Protein AF-0000000070849481 (afdb_homodimer)

InterPro domains:
  IPR016193 Cytidine deaminase-like [SSF53927] (68-99)
  IPR032723 Deaminase, LmjF36.5940-like [PF14421] (16-125)

Secondary structure (DSSP, 8-state):
--EE-S--STT--HHHHHHHHHHHHHHHHHHHHHTSTT--IIIIITTTT---EEEEEEE--TTS--EEEEEE-EE-SSTT-EE-HHHHHHHHHHHH-TT--GGGEEEEEEEEPPPP--SS--SS--S----EEEEEE-/--EE-S--STT--HHHHHHHHHHHHHHHHHHHHHTSTT--IIIIIBTTT---EEEEEEE--TTS--EEEEEE-EE-SSTT-EE-HHHHHHHHHHHH-TT--GGGEEEEEEEEPPPP--SS--SS--S----EEEEEE-

Sequence (276 aa):
METYPALQRHEVDKDVQKIVYEMERWKDDFVIKMKAPKSEIETFWLRKSFQPILAIVVIQKPNEPIEYFRGVNMEVAMSTGSLCAERNAIGSAFVSDPSIRREYFKMVAVLQMPNLPSTTRMSKLDRELSPQPSGVCVMETYPALQRHEVDKDVQKIVYEMERWKDDFVIKMKAPKSEIETFWLRKSFQPILAIVVIQKPNEPIEYFRGVNMEVAMSTGSLCAERNAIGSAFVSDPSIRREYFKMVAVLQMPNLPSTTRMSKLDRELSPQPSGVCV

Radius of gyration: 19.75 Å; Cα contacts (8 Å, |Δi|>4): 518; chains: 2; bounding box: 61×60×42 Å

Nearest PDB structures (foldseek):
  3r2n-assembly1_C  TM=7.782E-01  e=1.910E-02  Mycobacterium lepra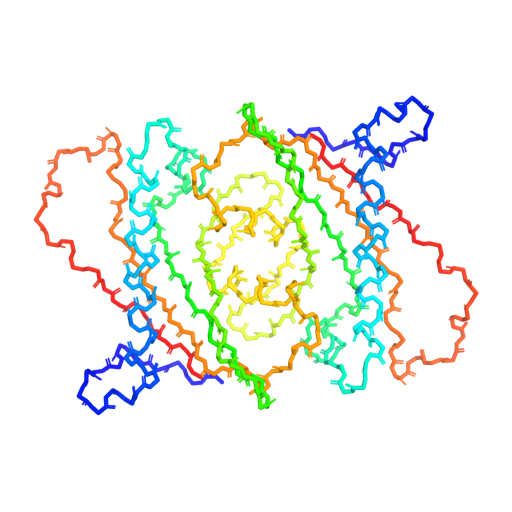e Br4923
  6kw6-assembly1_A  TM=6.710E-01  e=2.697E-02  Streptomyces noursei
  3vow-assembly2_B  TM=4.573E-01  e=6.043E-01  Homo sapiens
  6j8o-assembly1_B  TM=3.046E-01  e=5.705E-01  Homo sapiens
  6j4u-assembly1_A  TM=3.033E-01  e=1.353E+00  Homo sapiens

Solvent-accessible surface area (backbone atoms only — not comparable to full-atom values): 15047 Å² total; per-residue (Å²): 116,52,67,39,62,66,72,69,73,77,87,51,49,77,65,52,50,51,50,50,52,51,47,51,52,50,49,52,55,49,51,56,31,63,67,34,87,85,40,32,43,55,75,46,36,26,53,78,78,31,52,53,28,38,18,38,33,34,36,45,52,90,96,47,75,78,42,80,25,59,16,42,42,36,38,36,80,57,98,52,47,71,38,52,16,60,41,31,6,50,39,42,45,40,56,75,36,59,49,62,46,78,85,25,58,59,37,29,43,31,39,40,46,63,64,54,73,40,88,85,62,64,76,81,90,79,81,86,72,67,65,52,64,40,47,28,38,57,119,52,69,40,62,67,72,70,73,76,87,53,50,78,64,52,50,51,50,52,52,52,48,51,52,50,49,53,56,47,51,54,31,62,67,34,86,85,40,29,42,57,74,44,36,26,50,79,77,32,54,51,28,39,18,38,32,34,37,45,51,88,96,47,73,78,40,79,25,59,17,42,43,35,38,36,78,60,98,54,45,71,41,51,16,60,42,32,6,51,39,42,46,40,58,75,37,60,50,63,46,78,84,25,59,58,37,31,42,31,38,42,46,65,63,55,70,40,86,85,61,64,77,83,89,79,80,86,74,67,65,53,65,40,49,29,38,58

pLDDT: mean 74.34, std 24.02, range [24.97, 97.12]

Structure (mmCIF, N/CA/C/O backbone):
data_AF-0000000070849481-model_v1
#
loop_
_entity.id
_entity.type
_entity.pdbx_description
1 polymer 'Uncharacterized protein'
#
loop_
_atom_site.group_PDB
_atom_site.id
_atom_site.type_symbol
_atom_site.label_atom_id
_atom_site.label_alt_id
_atom_site.label_comp_id
_atom_site.label_asym_id
_atom_site.label_entity_id
_atom_site.label_seq_id
_atom_site.pdbx_PDB_ins_code
_atom_site.Cartn_x
_atom_site.Cartn_y
_atom_site.Cartn_z
_atom_site.occupancy
_atom_site.B_iso_or_equiv
_atom_site.auth_seq_id
_atom_site.auth_comp_id
_atom_site.auth_asym_id
_atom_site.auth_atom_id
_atom_site.pdbx_PDB_model_num
ATOM 1 N N . MET A 1 1 ? 19.406 -8.383 2.797 1 25.12 1 MET A N 1
ATOM 2 C CA . MET A 1 1 ? 19.078 -6.961 2.744 1 25.12 1 MET A CA 1
ATOM 3 C C . MET A 1 1 ? 19.984 -6.16 3.676 1 25.12 1 MET A C 1
ATOM 5 O O . MET A 1 1 ? 20.047 -6.449 4.871 1 25.12 1 MET A O 1
ATOM 9 N N . GLU A 1 2 ? 21.047 -5.793 3.195 1 29.05 2 GLU A N 1
ATOM 10 C CA . GLU A 1 2 ? 21.984 -5.062 4.039 1 29.05 2 GLU A CA 1
ATOM 11 C C . GLU A 1 2 ? 21.453 -3.672 4.379 1 29.05 2 GLU A C 1
ATOM 13 O O . GLU A 1 2 ? 20.875 -2.996 3.527 1 29.05 2 GLU A O 1
ATOM 18 N N . THR A 1 3 ? 21.109 -3.465 5.613 1 34.03 3 THR A N 1
ATOM 19 C CA . THR A 1 3 ? 20.719 -2.146 6.105 1 34.03 3 THR A CA 1
ATOM 20 C C . THR A 1 3 ? 21.922 -1.192 6.062 1 34.03 3 THR A C 1
ATOM 22 O O . THR A 1 3 ? 23 -1.522 6.551 1 34.03 3 THR A O 1
ATOM 25 N N . TYR A 1 4 ? 22.078 -0.395 5.051 1 36.75 4 TYR A N 1
ATOM 26 C CA . TYR A 1 4 ? 23.172 0.567 5.102 1 36.75 4 TYR A CA 1
ATOM 27 C C . TYR A 1 4 ? 22.812 1.742 6.008 1 36.75 4 TYR A C 1
ATOM 29 O O . TYR A 1 4 ? 21.656 2.139 6.102 1 36.75 4 TYR A O 1
ATOM 37 N N . PRO A 1 5 ? 23.672 2.033 7.016 1 37.5 5 PRO A N 1
ATOM 38 C CA . PRO A 1 5 ? 23.484 3.295 7.738 1 37.5 5 PRO A CA 1
ATOM 39 C C . PRO A 1 5 ? 23.188 4.469 6.812 1 37.5 5 PRO A C 1
ATOM 41 O O . PRO A 1 5 ? 23.328 4.348 5.59 1 37.5 5 PRO A O 1
ATOM 44 N N . ALA A 1 6 ? 22.812 5.738 7.32 1 37.44 6 ALA A N 1
ATOM 45 C CA . ALA A 1 6 ? 22.703 6.957 6.527 1 37.44 6 ALA A CA 1
ATOM 46 C C . ALA A 1 6 ? 23.828 7.059 5.508 1 37.44 6 ALA A C 1
ATOM 48 O O . ALA A 1 6 ? 25.016 6.949 5.867 1 37.44 6 ALA A O 1
ATOM 49 N N . LEU A 1 7 ? 23.812 6.363 4.5 1 38.22 7 LEU A N 1
ATOM 50 C CA . LEU A 1 7 ? 24.906 6.402 3.529 1 38.22 7 LEU A CA 1
ATOM 51 C C . LEU A 1 7 ? 25.375 7.836 3.301 1 38.22 7 LEU A C 1
ATOM 53 O O . LEU A 1 7 ? 24.562 8.766 3.258 1 38.22 7 LEU A O 1
ATOM 57 N N . GLN A 1 8 ? 26.609 8.172 3.738 1 35.47 8 GLN A N 1
ATOM 58 C CA . GLN A 1 8 ? 27.328 9.398 3.393 1 35.47 8 GLN A CA 1
ATOM 59 C C . GLN A 1 8 ? 27.219 9.695 1.9 1 35.47 8 GLN A C 1
ATOM 61 O O . GLN A 1 8 ? 27.125 8.773 1.082 1 35.47 8 GLN A O 1
ATOM 66 N N . ARG A 1 9 ? 26.953 10.93 1.519 1 37.34 9 ARG A N 1
ATOM 67 C CA . ARG A 1 9 ? 26.781 11.578 0.223 1 37.34 9 ARG A CA 1
ATOM 68 C C . ARG A 1 9 ? 27.859 11.133 -0.757 1 37.34 9 ARG A C 1
ATOM 70 O O . ARG A 1 9 ? 27.766 11.406 -1.956 1 37.34 9 ARG A O 1
ATOM 77 N N . HIS A 1 10 ? 28.984 10.906 -0.24 1 38.19 10 HIS A N 1
ATOM 78 C CA . HIS A 1 10 ? 30.094 11.047 -1.19 1 38.19 10 HIS A CA 1
ATOM 79 C C . HIS A 1 10 ? 29.844 10.195 -2.436 1 38.19 10 HIS A C 1
ATOM 81 O O . HIS A 1 10 ? 30.125 10.633 -3.555 1 38.19 10 HIS A O 1
ATOM 87 N N . GLU A 1 11 ? 30.297 8.883 -2.432 1 41.97 11 GLU A N 1
ATOM 88 C CA . GLU A 1 11 ? 30.219 8.172 -3.701 1 41.97 11 GLU A CA 1
ATOM 89 C C . GLU A 1 11 ? 28.766 7.867 -4.062 1 41.97 11 GLU A C 1
ATOM 91 O O . GLU A 1 11 ? 28.328 6.719 -3.98 1 41.97 11 GLU A O 1
ATOM 96 N N . VAL A 1 12 ? 27.766 8.516 -3.648 1 50.28 12 VAL A N 1
ATOM 97 C CA . VAL A 1 12 ? 26.328 8.266 -3.756 1 50.28 12 VAL A CA 1
ATOM 98 C C . VAL A 1 12 ? 25.953 8.047 -5.219 1 50.28 12 VAL A C 1
ATOM 100 O O . VAL A 1 12 ? 26.047 8.969 -6.031 1 50.28 12 VAL A O 1
ATOM 103 N N . ASP A 1 13 ? 26.078 6.75 -5.852 1 61.88 13 ASP A N 1
ATOM 104 C CA . ASP A 1 13 ? 25.766 6.215 -7.172 1 61.88 13 ASP A CA 1
ATOM 105 C C . ASP A 1 13 ? 24.453 6.789 -7.699 1 61.88 13 ASP A C 1
ATOM 107 O O . ASP A 1 13 ? 23.656 7.344 -6.934 1 61.88 13 ASP A O 1
ATOM 111 N N . LYS A 1 14 ? 24.5 7.125 -9.008 1 74.44 14 LYS A N 1
ATOM 112 C CA . LYS A 1 14 ? 23.391 7.695 -9.766 1 74.44 14 LYS A CA 1
ATOM 113 C C . LYS A 1 14 ? 22.047 7.176 -9.25 1 74.44 14 LYS A C 1
ATOM 115 O O . LYS A 1 14 ? 21.062 7.93 -9.172 1 74.44 14 LYS A O 1
ATOM 120 N N . ASP A 1 15 ? 22.109 6.047 -8.688 1 71.69 15 ASP A N 1
ATOM 121 C CA . ASP A 1 15 ? 20.859 5.453 -8.234 1 71.69 15 ASP A CA 1
ATOM 122 C C . ASP A 1 15 ? 20.453 5.996 -6.867 1 71.69 15 ASP A C 1
ATOM 124 O O . ASP A 1 15 ? 19.281 6.23 -6.609 1 71.69 15 ASP A O 1
ATOM 128 N N . VAL A 1 16 ? 21.422 6.285 -6.07 1 75.75 16 VAL A N 1
ATOM 129 C CA . VAL A 1 16 ? 21.141 6.824 -4.742 1 75.75 16 VAL A CA 1
ATOM 130 C C . VAL A 1 16 ? 20.656 8.266 -4.863 1 75.75 16 VAL A C 1
ATOM 132 O O . VAL A 1 16 ? 19.719 8.672 -4.16 1 75.75 16 VAL A O 1
ATOM 135 N N . GLN A 1 17 ? 21.234 8.938 -5.805 1 81.56 17 GLN A N 1
ATOM 136 C CA . GLN A 1 17 ? 20.781 10.312 -6.016 1 81.56 17 GLN A CA 1
ATOM 137 C C . GLN A 1 17 ? 19.328 10.352 -6.457 1 81.56 17 GLN A C 1
ATOM 139 O O . GLN A 1 17 ? 18.562 11.211 -6.016 1 81.56 17 GLN A O 1
ATOM 144 N N . LYS A 1 18 ? 18.984 9.453 -7.285 1 87.94 18 LYS A N 1
ATOM 145 C CA . LYS A 1 18 ? 17.609 9.422 -7.785 1 87.94 18 LYS A CA 1
ATOM 146 C C . LYS A 1 18 ? 16.625 9.141 -6.66 1 87.94 18 LYS A C 1
ATOM 148 O O . LYS A 1 18 ? 15.547 9.742 -6.602 1 87.94 18 LYS A O 1
ATOM 153 N N . ILE A 1 19 ? 17.047 8.297 -5.754 1 89.31 19 ILE A N 1
ATOM 154 C CA . ILE A 1 19 ? 16.109 7.965 -4.68 1 89.31 19 ILE A CA 1
ATOM 155 C C . ILE A 1 19 ? 16.016 9.141 -3.703 1 89.31 19 ILE A C 1
ATOM 157 O O . ILE A 1 19 ? 14.953 9.383 -3.127 1 89.31 19 ILE A O 1
ATOM 161 N N . VAL A 1 20 ? 17.062 9.852 -3.52 1 86.81 20 VAL A N 1
ATOM 162 C CA . VAL A 1 20 ? 17.031 11.031 -2.658 1 86.81 20 VAL A CA 1
ATOM 163 C C . VAL A 1 20 ? 16.078 12.078 -3.242 1 86.81 20 VAL A C 1
ATOM 165 O O . VAL A 1 20 ? 15.266 12.656 -2.52 1 86.81 20 VAL A O 1
ATOM 168 N N . TYR A 1 21 ? 16.188 12.195 -4.531 1 91.25 21 TYR A N 1
ATOM 169 C CA . TYR A 1 21 ? 15.297 13.141 -5.199 1 91.25 21 TYR A CA 1
ATOM 170 C C . TYR A 1 21 ? 13.844 12.711 -5.051 1 91.25 21 TYR A C 1
ATOM 172 O O . TYR A 1 21 ? 12.977 13.531 -4.762 1 91.25 21 TYR A O 1
ATOM 180 N N . GLU A 1 22 ? 13.594 11.445 -5.207 1 94.31 22 GLU A N 1
ATOM 181 C CA . GLU A 1 22 ? 12.234 10.93 -5.066 1 94.31 22 GLU A CA 1
ATOM 182 C C . GLU A 1 22 ? 11.727 11.094 -3.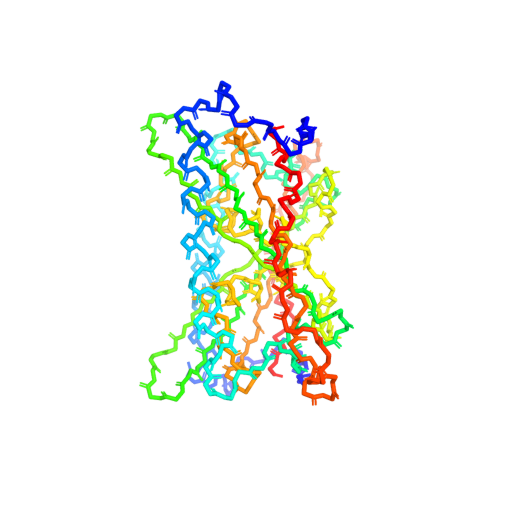637 1 94.31 22 GLU A C 1
ATOM 184 O O . GLU A 1 22 ? 10.547 11.398 -3.424 1 94.31 22 GLU A O 1
ATOM 189 N N . MET A 1 23 ? 12.617 10.938 -2.676 1 93.12 23 MET A N 1
ATOM 190 C CA . MET A 1 23 ? 12.234 11.109 -1.278 1 93.12 23 MET A CA 1
ATOM 191 C C . MET A 1 23 ? 11.891 12.562 -0.984 1 93.12 23 MET A C 1
ATOM 193 O O . MET A 1 23 ? 10.93 12.852 -0.265 1 93.12 23 MET A O 1
ATOM 197 N N . GLU A 1 24 ? 12.625 13.43 -1.564 1 92.81 24 GLU A N 1
ATOM 198 C CA . GLU A 1 24 ? 12.344 14.852 -1.386 1 92.81 24 GLU A CA 1
ATOM 199 C C . GLU A 1 24 ? 10.984 15.227 -1.963 1 92.81 24 GLU A C 1
ATOM 201 O O . GLU A 1 24 ? 10.219 15.969 -1.341 1 92.81 24 GLU A O 1
ATOM 206 N N . ARG A 1 25 ? 10.734 14.703 -3.068 1 96.19 25 ARG A N 1
ATOM 207 C CA . ARG A 1 25 ? 9.43 14.945 -3.684 1 96.19 25 ARG A CA 1
ATOM 208 C C . ARG A 1 25 ? 8.305 14.383 -2.824 1 96.19 25 ARG A C 1
ATOM 210 O O . ARG A 1 25 ? 7.277 15.031 -2.633 1 96.19 25 ARG A O 1
ATOM 217 N N . TRP A 1 26 ? 8.539 13.172 -2.346 1 96.56 26 TRP A N 1
ATOM 218 C CA . TRP A 1 26 ? 7.547 12.547 -1.479 1 96.56 26 TRP A CA 1
ATOM 219 C C . TRP A 1 26 ? 7.328 13.367 -0.216 1 96.56 26 TRP A C 1
ATOM 221 O O . TRP A 1 26 ? 6.188 13.609 0.187 1 96.56 26 TRP A O 1
ATOM 231 N N . LYS A 1 27 ? 8.383 13.797 0.358 1 93.31 27 LYS A N 1
ATOM 232 C CA . LYS A 1 27 ? 8.312 14.656 1.539 1 93.31 27 LYS A CA 1
ATOM 233 C C . LYS A 1 27 ? 7.508 15.922 1.257 1 93.31 27 LYS A C 1
ATOM 235 O O . LYS A 1 27 ? 6.613 16.281 2.023 1 93.31 27 LYS A O 1
ATOM 240 N N . ASP A 1 28 ? 7.844 16.578 0.194 1 94.56 28 ASP A N 1
ATOM 241 C CA . ASP A 1 28 ? 7.156 17.812 -0.153 1 94.56 28 ASP A CA 1
ATOM 242 C C . ASP A 1 28 ? 5.66 17.578 -0.36 1 94.56 28 ASP A C 1
ATOM 244 O O . ASP A 1 28 ? 4.832 18.344 0.138 1 94.56 28 ASP A O 1
ATOM 248 N N . ASP A 1 29 ? 5.352 16.531 -1.079 1 95.06 29 ASP A N 1
ATOM 249 C CA . ASP A 1 29 ? 3.953 16.188 -1.306 1 95.06 29 ASP A CA 1
ATOM 250 C C . ASP A 1 29 ? 3.227 15.938 0.015 1 95.06 29 ASP A C 1
ATOM 252 O O . ASP A 1 29 ? 2.1 16.406 0.206 1 95.06 29 ASP A O 1
ATOM 256 N N . PHE A 1 30 ? 3.873 15.227 0.878 1 94.25 30 PHE A N 1
ATOM 257 C CA . PHE A 1 30 ? 3.264 14.852 2.15 1 94.25 30 PHE A CA 1
ATOM 258 C C . PHE A 1 30 ? 3.041 16.078 3.023 1 94.25 30 PHE A C 1
ATOM 260 O O . PHE A 1 30 ? 1.98 16.234 3.637 1 94.25 30 PHE A O 1
ATOM 267 N N . VAL A 1 31 ? 4.004 16.922 3.008 1 91.06 31 VAL A N 1
ATOM 268 C CA . VAL A 1 31 ? 3.926 18.125 3.826 1 91.06 31 VAL A CA 1
ATOM 269 C C . VAL A 1 31 ? 2.77 19 3.35 1 91.06 31 VAL A C 1
ATOM 271 O O . VAL A 1 31 ? 2.031 19.562 4.164 1 91.06 31 VAL A O 1
ATOM 274 N N . ILE A 1 32 ? 2.633 19.078 2.102 1 91.75 32 ILE A N 1
ATOM 275 C CA . ILE A 1 32 ? 1.546 19.875 1.536 1 91.75 32 ILE A CA 1
ATOM 276 C C . ILE A 1 32 ? 0.204 19.328 2.018 1 91.75 32 ILE A C 1
ATOM 278 O O . ILE A 1 32 ? -0.676 20.094 2.422 1 91.75 32 ILE A O 1
ATOM 282 N N . LYS A 1 33 ? 0.106 18.062 2.01 1 90.31 33 LYS A N 1
ATOM 283 C CA . LYS A 1 33 ? -1.146 17.422 2.41 1 90.31 33 LYS A CA 1
ATOM 284 C C . LYS A 1 33 ? -1.361 17.531 3.916 1 90.31 33 LYS A C 1
ATOM 286 O O . LYS A 1 33 ? -2.496 17.672 4.379 1 90.31 33 LYS A O 1
ATOM 291 N N . MET A 1 34 ? -0.34 17.422 4.637 1 85.25 34 MET A N 1
ATOM 292 C CA . MET A 1 34 ? -0.39 17.547 6.094 1 85.25 34 MET A CA 1
ATOM 293 C C . MET A 1 34 ? -0.909 18.922 6.508 1 85.25 34 MET A C 1
ATOM 295 O O . MET A 1 34 ? -1.581 19.047 7.535 1 85.25 34 MET A O 1
ATOM 299 N N . LYS A 1 35 ? -0.637 19.859 5.738 1 84.94 35 LYS A N 1
ATOM 300 C CA . LYS A 1 35 ? -0.993 21.234 6.07 1 84.94 35 LYS A CA 1
ATOM 301 C C . LYS A 1 35 ? -2.365 21.594 5.512 1 84.94 35 LYS A C 1
ATOM 303 O O . LYS A 1 35 ? -2.867 22.688 5.754 1 84.94 35 LYS A O 1
ATOM 308 N N . ALA A 1 36 ? -2.871 20.672 4.773 1 84.44 36 ALA A N 1
ATOM 309 C CA . ALA A 1 36 ? -4.191 20.938 4.207 1 84.44 36 ALA A CA 1
ATOM 310 C C . ALA A 1 36 ? -5.23 21.125 5.305 1 84.44 36 ALA A C 1
ATOM 312 O O . ALA A 1 36 ? -5.141 20.516 6.371 1 84.44 36 ALA A O 1
ATOM 313 N N . PRO A 1 37 ? -6.195 21.938 4.898 1 82.44 37 PRO A N 1
ATOM 314 C CA . PRO A 1 37 ? -7.281 22.094 5.867 1 82.44 37 PRO A CA 1
ATOM 315 C C . PRO A 1 37 ? -7.996 20.781 6.176 1 82.44 37 PRO A C 1
ATOM 317 O O . PRO A 1 37 ? -8.188 19.953 5.281 1 82.44 37 PRO A O 1
ATOM 320 N N . LYS A 1 38 ? -8.273 20.547 7.418 1 84.81 38 LYS A N 1
ATOM 321 C CA . LYS A 1 38 ? -9.047 19.391 7.891 1 84.81 38 LYS A CA 1
ATOM 322 C C . LYS A 1 38 ? -8.234 18.109 7.797 1 84.81 38 LYS A C 1
ATOM 324 O O . LYS A 1 38 ? -8.805 17.016 7.73 1 84.81 38 LYS A O 1
ATOM 329 N N . SER A 1 39 ? -6.977 18.234 7.598 1 87.12 39 SER A N 1
ATOM 330 C CA . SER A 1 39 ? -6.121 17.047 7.613 1 87.12 39 SER A CA 1
ATOM 331 C C . SER A 1 39 ? -6.348 16.219 8.875 1 87.12 39 SER A C 1
ATOM 333 O O . SER A 1 39 ? -6.449 16.766 9.969 1 87.12 39 SER A O 1
ATOM 335 N N . GLU A 1 40 ? -6.441 14.93 8.703 1 88.06 40 GLU A N 1
ATOM 336 C CA . GLU A 1 40 ? -6.637 14.031 9.836 1 88.06 40 GLU A CA 1
ATOM 337 C C . GLU A 1 40 ? -5.387 13.188 10.094 1 88.06 40 GLU A C 1
ATOM 339 O O . GLU A 1 40 ? -5.465 12.133 10.727 1 88.06 40 GLU A O 1
ATOM 344 N N . ILE A 1 41 ? -4.281 13.625 9.586 1 87.56 41 ILE A N 1
ATOM 345 C CA . ILE A 1 41 ? -3.049 12.852 9.727 1 87.56 41 ILE A CA 1
ATOM 346 C C . ILE A 1 41 ? -2.715 12.68 11.203 1 87.56 41 ILE A C 1
ATOM 348 O O . ILE A 1 41 ? -2.461 11.57 11.664 1 87.56 41 ILE A O 1
ATOM 352 N N . GLU A 1 42 ? -2.877 13.672 11.891 1 82.12 42 GLU A N 1
ATOM 353 C CA . GLU A 1 42 ? -2.549 13.625 13.312 1 82.12 42 GLU A CA 1
ATOM 354 C C . GLU A 1 42 ? -3.648 12.93 14.109 1 82.12 42 GLU A C 1
ATOM 356 O O . GLU A 1 42 ? -3.365 12.195 15.055 1 82.12 42 GLU A O 1
ATOM 361 N N . THR A 1 43 ? -4.809 13.164 13.766 1 83.31 43 THR A N 1
ATOM 362 C CA . THR A 1 43 ? -5.922 12.758 14.617 1 83.31 43 THR A CA 1
ATOM 363 C C . THR A 1 43 ? -6.383 11.344 14.266 1 83.31 43 THR A C 1
ATOM 365 O O . THR A 1 43 ? -6.941 10.641 15.109 1 83.31 43 THR A O 1
ATOM 368 N N . PHE A 1 44 ? -6.121 11.023 13.094 1 85.38 44 PHE A N 1
ATOM 369 C CA . PHE A 1 44 ? -6.652 9.734 12.664 1 85.38 44 PHE A CA 1
ATOM 370 C C . PHE A 1 44 ? -5.527 8.797 12.242 1 85.38 44 PHE A C 1
ATOM 372 O O . PHE A 1 44 ? -5.438 7.664 12.727 1 85.38 44 PHE A O 1
ATOM 379 N N . TRP A 1 45 ? -4.594 9.227 11.43 1 88.94 45 TRP A N 1
ATOM 380 C CA . TRP A 1 45 ? -3.633 8.328 10.789 1 88.94 45 TRP A CA 1
ATOM 381 C C . TRP A 1 45 ? -2.451 8.055 11.711 1 88.94 45 TRP A C 1
ATOM 383 O O . TRP A 1 45 ? -1.886 6.957 11.695 1 88.94 45 TRP A O 1
ATOM 393 N N . LEU A 1 46 ? -2.023 9.047 12.43 1 88.19 46 LEU A N 1
ATOM 394 C CA . LEU A 1 46 ? -0.838 8.945 13.281 1 88.19 46 LEU A CA 1
ATOM 395 C C . LEU A 1 46 ? -1.156 9.359 14.711 1 88.19 46 LEU A C 1
ATOM 397 O O . LEU A 1 46 ? -0.438 10.164 15.305 1 88.19 46 LEU A O 1
ATOM 401 N N . ARG A 1 47 ? -2.154 8.719 15.242 1 78.81 47 ARG A N 1
ATOM 402 C CA . ARG A 1 47 ? -2.762 9.18 16.484 1 78.81 47 ARG A CA 1
ATOM 403 C C . ARG A 1 47 ? -1.906 8.797 17.688 1 78.81 47 ARG A C 1
ATOM 405 O O . ARG A 1 47 ? -2.088 9.328 18.781 1 78.81 47 ARG A O 1
ATOM 412 N N . LYS A 1 48 ? -1.032 7.918 17.531 1 76.81 48 LYS A N 1
ATOM 413 C CA . LYS A 1 48 ? -0.252 7.453 18.672 1 76.81 48 LYS A CA 1
ATOM 414 C C . LYS A 1 48 ? 1.099 8.164 18.734 1 76.81 48 LYS A C 1
ATOM 416 O O . LYS A 1 48 ? 1.425 8.789 19.75 1 76.81 48 LYS A O 1
ATOM 421 N N . SER A 1 49 ? 1.826 8.141 17.656 1 74.31 49 SER A N 1
ATOM 422 C CA . SER A 1 49 ? 3.203 8.625 17.688 1 74.31 49 SER A CA 1
ATOM 423 C C 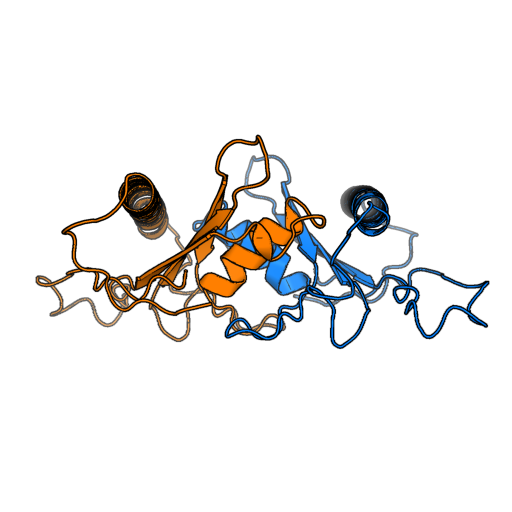. SER A 1 49 ? 3.289 10.078 17.234 1 74.31 49 SER A C 1
ATOM 425 O O . SER A 1 49 ? 4.234 10.789 17.578 1 74.31 49 SER A O 1
ATOM 427 N N . PHE A 1 50 ? 2.447 10.477 16.359 1 81.75 50 PHE A N 1
ATOM 428 C CA . PHE A 1 50 ? 2.463 11.781 15.719 1 81.75 50 PHE A CA 1
ATOM 429 C C . PHE A 1 50 ? 3.721 11.953 14.875 1 81.75 50 PHE A C 1
ATOM 431 O O . PHE A 1 50 ? 4.168 13.078 14.641 1 81.75 50 PHE A O 1
ATOM 438 N N . GLN A 1 51 ? 4.305 10.836 14.57 1 86.75 51 GLN A N 1
ATOM 439 C CA . GLN A 1 51 ? 5.562 10.859 13.828 1 86.75 51 GLN A CA 1
ATOM 440 C C . GLN A 1 51 ? 5.402 10.195 12.461 1 86.75 51 GLN A C 1
ATOM 442 O O . GLN A 1 51 ? 5.449 8.969 12.359 1 86.75 51 GLN A O 1
ATOM 447 N N . PRO A 1 52 ? 5.324 11.125 11.477 1 91.69 52 PRO A N 1
ATOM 448 C CA . PRO A 1 52 ? 5.289 10.516 10.148 1 91.69 52 PRO A CA 1
ATOM 449 C C . PRO A 1 52 ? 6.633 9.93 9.727 1 91.69 52 PRO A C 1
ATOM 451 O O . PRO A 1 52 ? 7.676 10.555 9.938 1 91.69 52 PRO A O 1
ATOM 454 N N . ILE A 1 53 ? 6.586 8.75 9.273 1 92 53 ILE A N 1
ATOM 455 C CA . ILE A 1 53 ? 7.734 8.109 8.648 1 92 53 ILE A CA 1
ATOM 456 C C . ILE A 1 53 ? 7.426 7.805 7.18 1 92 53 ILE A C 1
ATOM 458 O O . ILE A 1 53 ? 6.395 7.203 6.871 1 92 53 ILE A O 1
ATOM 462 N N . LEU A 1 54 ? 8.297 8.289 6.316 1 94.38 54 LEU A N 1
ATOM 463 C CA . LEU A 1 54 ? 8.141 8.055 4.887 1 94.38 54 LEU A CA 1
ATOM 464 C C . LEU A 1 54 ? 9.117 6.988 4.398 1 94.38 54 LEU A C 1
ATOM 466 O O . LEU A 1 54 ? 10.211 6.844 4.949 1 94.38 54 LEU A O 1
ATOM 470 N N . ALA A 1 55 ? 8.648 6.266 3.336 1 93.06 55 ALA A N 1
ATOM 471 C CA . ALA A 1 55 ? 9.523 5.266 2.734 1 93.06 55 ALA A CA 1
ATOM 472 C C . ALA A 1 55 ? 9.383 5.25 1.215 1 93.06 55 ALA A C 1
ATOM 474 O O . ALA A 1 55 ? 8.328 5.621 0.683 1 93.06 55 ALA A O 1
ATOM 475 N N . ILE A 1 56 ? 10.453 4.887 0.574 1 94.94 56 ILE A N 1
ATOM 476 C CA . ILE A 1 56 ? 10.453 4.574 -0.852 1 94.94 56 ILE A CA 1
ATOM 477 C C . ILE A 1 56 ? 11.148 3.238 -1.09 1 94.94 56 ILE A C 1
ATOM 479 O O . ILE A 1 56 ? 12.234 2.992 -0.558 1 94.94 56 ILE A O 1
ATOM 483 N N . VAL A 1 57 ? 10.469 2.414 -1.81 1 92.56 57 VAL A N 1
ATOM 484 C CA . VAL A 1 57 ? 11.062 1.169 -2.275 1 92.56 57 VAL A CA 1
ATOM 485 C C . VAL A 1 57 ? 11.367 1.266 -3.771 1 92.56 57 VAL A C 1
ATOM 487 O O . VAL A 1 57 ? 10.531 1.744 -4.547 1 92.56 57 VAL A O 1
ATOM 490 N N . VAL A 1 58 ? 12.562 0.837 -4.109 1 91.75 58 VAL A N 1
ATOM 491 C CA . VAL A 1 58 ? 12.992 0.874 -5.504 1 91.75 58 VAL A CA 1
ATOM 492 C C . VAL A 1 58 ? 12.93 -0.53 -6.102 1 91.75 58 VAL A C 1
ATOM 494 O O . VAL A 1 58 ? 13.555 -1.458 -5.586 1 91.75 58 VAL A O 1
ATOM 497 N N . ILE A 1 59 ? 12.164 -0.638 -7.191 1 92.56 59 ILE A N 1
ATOM 498 C CA . ILE A 1 59 ? 12.023 -1.9 -7.91 1 92.56 59 ILE A CA 1
ATOM 499 C C . ILE A 1 59 ? 12.617 -1.767 -9.312 1 92.56 59 ILE A C 1
ATOM 501 O O . ILE A 1 59 ? 12.328 -0.803 -10.023 1 92.56 59 ILE A O 1
ATOM 505 N N . GLN A 1 60 ? 13.5 -2.699 -9.641 1 92.69 60 GLN A N 1
ATOM 506 C CA . GLN A 1 60 ? 14.062 -2.754 -10.984 1 92.69 60 GLN A CA 1
ATOM 507 C C . GLN A 1 60 ? 13.922 -4.152 -11.586 1 92.69 60 GLN A C 1
ATOM 509 O O . GLN A 1 60 ? 14.719 -5.043 -11.289 1 92.69 60 GLN A O 1
ATOM 514 N N . LYS A 1 61 ? 12.93 -4.258 -12.469 1 91.38 61 LYS A N 1
ATOM 515 C CA . LYS A 1 61 ? 12.789 -5.48 -13.25 1 91.38 61 LYS A CA 1
ATOM 516 C C . LYS A 1 61 ? 13.727 -5.484 -14.453 1 91.38 61 LYS A C 1
ATOM 518 O O . LYS A 1 61 ? 14.117 -4.422 -14.945 1 91.38 61 LYS A O 1
ATOM 523 N N . PRO A 1 62 ? 14.039 -6.695 -14.938 1 90.5 62 PRO A N 1
ATOM 524 C CA . PRO A 1 62 ? 14.922 -6.746 -16.109 1 90.5 62 PRO A CA 1
ATOM 525 C C . PRO A 1 62 ? 14.352 -6.012 -17.312 1 90.5 62 PRO A C 1
ATOM 527 O O . PRO A 1 62 ? 13.195 -6.234 -17.688 1 90.5 62 PRO A O 1
ATOM 530 N N . ASN A 1 63 ? 15.055 -5.078 -17.859 1 92.31 63 ASN A N 1
ATOM 531 C CA . ASN A 1 63 ? 14.75 -4.375 -19.109 1 92.31 63 ASN A CA 1
ATOM 532 C C . ASN A 1 63 ? 13.539 -3.453 -18.938 1 92.31 63 ASN A C 1
ATOM 534 O O . ASN A 1 63 ? 12.805 -3.205 -19.906 1 92.31 63 ASN A O 1
ATOM 538 N N . GLU A 1 64 ? 13.188 -3.115 -17.75 1 93.5 64 GLU A N 1
ATOM 539 C CA . GLU A 1 64 ? 12.109 -2.17 -17.469 1 93.5 64 GLU A CA 1
ATOM 540 C C . GLU A 1 64 ? 12.617 -0.947 -16.719 1 93.5 64 GLU A C 1
ATOM 542 O O . GLU A 1 64 ? 13.695 -0.988 -16.125 1 93.5 64 GLU A O 1
ATOM 547 N N . PRO A 1 65 ? 11.898 0.091 -16.875 1 93.5 65 PRO A N 1
ATOM 548 C CA . PRO A 1 65 ? 12.289 1.271 -16.109 1 93.5 65 PRO A CA 1
ATOM 549 C C . PRO A 1 65 ? 12.211 1.043 -14.594 1 93.5 65 PRO A C 1
ATOM 551 O O . PRO A 1 65 ? 11.438 0.201 -14.133 1 93.5 65 PRO A O 1
ATOM 554 N N . ILE A 1 66 ? 13.008 1.814 -13.906 1 93.62 66 ILE A N 1
ATOM 555 C CA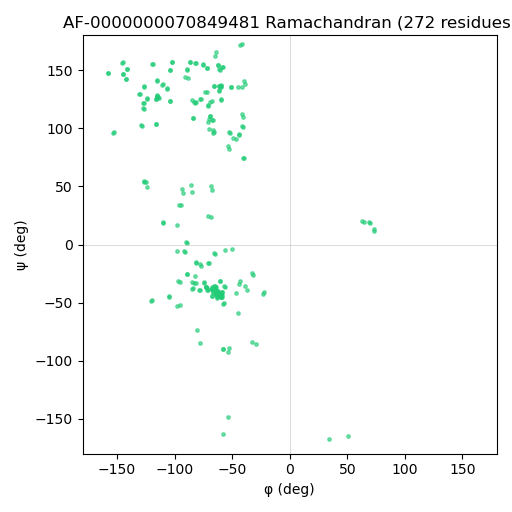 . ILE A 1 66 ? 12.984 1.79 -12.445 1 93.62 66 ILE A CA 1
ATOM 556 C C . ILE A 1 66 ? 11.641 2.303 -11.945 1 93.62 66 ILE A C 1
ATOM 558 O O . ILE A 1 66 ? 11.109 3.289 -12.461 1 93.62 66 ILE A O 1
ATOM 562 N N . GLU A 1 67 ? 11.086 1.6 -10.953 1 95.44 67 GLU A N 1
ATOM 563 C CA . GLU A 1 67 ? 9.836 2.018 -10.312 1 95.44 67 GLU A CA 1
ATOM 564 C C . GLU A 1 67 ? 10.062 2.375 -8.844 1 95.44 67 GLU A C 1
ATOM 566 O O . GLU A 1 67 ? 10.852 1.726 -8.156 1 95.44 67 GLU A O 1
ATOM 571 N N . TYR A 1 68 ? 9.367 3.416 -8.445 1 95.75 68 TYR A N 1
ATOM 572 C CA . TYR A 1 68 ? 9.43 3.869 -7.062 1 95.75 68 TYR A CA 1
ATOM 573 C C . TYR A 1 68 ? 8.078 3.711 -6.375 1 95.75 68 TYR A C 1
ATOM 575 O O . TYR A 1 68 ? 7.055 4.18 -6.883 1 95.75 68 TYR A O 1
ATOM 583 N N . PHE A 1 69 ? 8.07 3.039 -5.242 1 96.5 69 PHE A N 1
ATOM 584 C CA . PHE A 1 69 ? 6.844 2.883 -4.465 1 96.5 69 PHE A CA 1
ATOM 585 C C . PHE A 1 69 ? 6.949 3.611 -3.131 1 96.5 69 PHE A C 1
ATOM 587 O O . PHE A 1 69 ? 7.887 3.379 -2.365 1 96.5 69 PHE A O 1
ATOM 594 N N . ARG A 1 70 ? 6.016 4.414 -2.91 1 97.12 70 ARG A N 1
ATOM 595 C CA . ARG A 1 70 ? 5.973 5.227 -1.698 1 97.12 70 ARG A CA 1
ATOM 596 C C . ARG A 1 70 ? 5.254 4.492 -0.572 1 97.12 70 ARG A C 1
ATOM 598 O O . ARG A 1 70 ? 4.395 3.646 -0.827 1 97.12 70 ARG A O 1
ATOM 605 N N . GLY A 1 71 ? 5.633 4.781 0.615 1 96.31 71 GLY A N 1
ATOM 606 C CA . GLY A 1 71 ? 4.973 4.332 1.828 1 96.31 71 GLY A CA 1
ATOM 607 C C . GLY A 1 71 ? 5.004 5.363 2.943 1 96.31 71 GLY A C 1
ATOM 608 O O . GLY A 1 71 ? 5.828 6.277 2.924 1 96.31 71 GLY A O 1
ATOM 609 N N . VAL A 1 72 ? 4.082 5.238 3.824 1 94.69 72 VAL A N 1
ATOM 610 C CA . VAL A 1 72 ? 4.02 6.027 5.051 1 94.69 72 VAL A CA 1
ATOM 611 C C . VAL A 1 72 ? 3.457 5.172 6.184 1 94.69 72 VAL A C 1
ATOM 613 O O . VAL A 1 72 ? 2.625 4.293 5.953 1 94.69 72 VAL A O 1
ATOM 616 N N . ASN A 1 73 ? 3.957 5.449 7.371 1 90.56 73 ASN A N 1
ATOM 617 C CA . ASN A 1 73 ? 3.43 4.695 8.508 1 90.56 73 ASN A CA 1
ATOM 618 C C . ASN A 1 73 ? 2.004 5.121 8.844 1 90.56 73 ASN A C 1
ATOM 620 O O . ASN A 1 73 ? 1.595 6.242 8.539 1 90.56 73 ASN A O 1
ATOM 624 N N . MET A 1 74 ? 1.268 4.172 9.414 1 89.5 74 MET A N 1
ATOM 625 C CA . MET A 1 74 ? -0.089 4.457 9.875 1 89.5 74 MET A CA 1
ATOM 626 C C . MET A 1 74 ? -0.382 3.727 11.18 1 89.5 74 MET A C 1
ATOM 628 O O . MET A 1 74 ? 0.142 2.639 11.422 1 89.5 74 MET A O 1
ATOM 632 N N . GLU A 1 75 ? -1.136 4.406 12.086 1 80.81 75 GLU A N 1
ATOM 633 C CA . GLU A 1 75 ? -1.527 3.902 13.406 1 80.81 75 GLU A CA 1
ATOM 634 C C . GLU A 1 75 ? -3.043 3.934 13.578 1 80.81 75 GLU A C 1
ATOM 636 O O . GLU A 1 75 ? -3.559 4.609 14.469 1 80.81 75 GLU A O 1
ATOM 641 N N . VAL A 1 76 ? -3.721 3.449 12.68 1 72.38 76 VAL A N 1
ATOM 642 C CA . VAL A 1 76 ? -5.172 3.559 12.766 1 72.38 76 VAL A CA 1
ATOM 643 C C . VAL A 1 76 ? -5.719 2.469 13.68 1 72.38 76 VAL A C 1
ATOM 645 O O . VAL A 1 76 ? -5.156 1.375 13.766 1 72.38 76 VAL A O 1
ATOM 648 N N . ALA A 1 77 ? -6.469 2.924 14.766 1 55.41 77 ALA A N 1
ATOM 649 C CA . ALA A 1 77 ? -7.051 2.082 15.812 1 55.41 77 ALA A CA 1
ATOM 650 C C . ALA A 1 77 ? -7.77 0.879 15.203 1 55.41 77 ALA A C 1
ATOM 652 O O . ALA A 1 77 ? -8.156 -0.047 15.922 1 55.41 77 ALA A O 1
ATOM 653 N N . MET A 1 78 ? -8.414 1.047 14.25 1 49.97 78 MET A N 1
ATOM 654 C CA . MET A 1 78 ? -9.352 -0.062 14.07 1 49.97 78 MET A CA 1
ATOM 655 C C . MET A 1 78 ? -8.602 -1.39 13.977 1 49.97 78 MET A C 1
ATOM 657 O O . MET A 1 78 ? -7.387 -1.438 14.164 1 49.97 78 MET A O 1
ATOM 661 N N . SER A 1 79 ? -9.25 -2.398 13.484 1 47.31 79 SER A N 1
ATOM 662 C CA . SER A 1 79 ? -8.75 -3.742 13.219 1 47.31 79 SER A CA 1
ATOM 663 C C . SER A 1 79 ? -7.449 -3.695 12.422 1 47.31 79 SER A C 1
ATOM 665 O O . SER A 1 79 ? -6.734 -4.695 12.336 1 47.31 79 SER A O 1
ATOM 667 N N . THR A 1 80 ? -7.133 -2.463 12.094 1 55.47 80 THR A N 1
ATOM 668 C CA . THR A 1 80 ? -6.07 -2.424 11.094 1 55.47 80 THR A CA 1
ATOM 669 C C . THR A 1 80 ? -4.715 -2.182 11.75 1 55.47 80 THR A C 1
ATOM 671 O O . THR A 1 80 ? -3.682 -2.609 11.234 1 55.47 80 THR A O 1
ATOM 674 N N . GLY A 1 81 ? -4.496 -2.334 12.992 1 65.75 81 GLY A N 1
ATOM 675 C CA . GLY A 1 81 ? -3.215 -2.256 13.68 1 65.75 81 GLY A CA 1
ATOM 676 C C . GLY A 1 81 ? -2.273 -1.237 13.062 1 65.75 81 GLY A C 1
ATOM 677 O O . GLY A 1 81 ? -2.715 -0.289 12.414 1 65.75 81 GLY A O 1
ATOM 678 N N . SER A 1 82 ? -0.97 -1.216 13.398 1 81.12 82 SER A N 1
ATOM 679 C CA . SER A 1 82 ? 0.071 -0.315 12.914 1 81.12 82 SER A CA 1
ATOM 680 C C . SER A 1 82 ? 0.722 -0.854 11.641 1 81.12 82 SER A C 1
ATOM 682 O O . SER A 1 82 ? 0.712 -2.062 11.398 1 81.12 82 SER A O 1
ATOM 684 N N . LEU A 1 83 ? 1.024 0.025 10.828 1 88.19 83 LEU A N 1
ATOM 685 C CA . LEU A 1 83 ? 1.725 -0.292 9.586 1 88.19 83 LEU A CA 1
ATOM 686 C C . LEU A 1 83 ? 2.98 0.56 9.438 1 88.19 83 LEU A C 1
ATOM 688 O O . LEU A 1 83 ? 2.908 1.791 9.469 1 88.19 83 LEU A O 1
ATOM 692 N N . CYS A 1 84 ? 4.082 -0.133 9.328 1 87.5 84 CYS A N 1
ATOM 693 C CA . CYS A 1 84 ? 5.328 0.598 9.125 1 87.5 84 CYS A CA 1
ATOM 694 C C . CYS A 1 84 ? 5.434 1.113 7.695 1 87.5 84 CYS A C 1
ATOM 696 O O . CYS A 1 84 ? 4.793 0.577 6.789 1 87.5 84 CYS A O 1
ATOM 698 N N . ALA A 1 85 ? 6.219 2.168 7.555 1 91.5 85 ALA A N 1
ATOM 699 C CA . ALA A 1 85 ? 6.336 2.838 6.262 1 91.5 85 ALA A CA 1
ATOM 700 C C . ALA A 1 85 ? 6.926 1.901 5.207 1 91.5 85 ALA A C 1
ATOM 702 O O . ALA A 1 85 ? 6.453 1.864 4.07 1 91.5 85 ALA A O 1
ATOM 703 N N . GLU A 1 86 ? 7.965 1.155 5.578 1 88.94 86 GLU A N 1
ATOM 704 C CA . GLU A 1 86 ? 8.609 0.254 4.629 1 88.94 86 GLU A CA 1
ATOM 705 C C . GLU A 1 86 ? 7.656 -0.851 4.184 1 88.94 86 GLU A C 1
ATOM 707 O O . GLU A 1 86 ? 7.586 -1.177 2.994 1 88.94 86 GLU A O 1
ATOM 712 N N . ARG A 1 87 ? 6.918 -1.326 5.176 1 90.06 87 ARG A N 1
ATOM 713 C CA . ARG A 1 87 ? 5.949 -2.371 4.848 1 90.06 87 ARG A CA 1
ATOM 714 C C . ARG A 1 87 ? 4.836 -1.827 3.959 1 90.06 87 ARG A C 1
ATOM 716 O O . ARG A 1 87 ? 4.328 -2.537 3.09 1 90.06 87 ARG A O 1
ATOM 723 N N . ASN A 1 88 ? 4.445 -0.661 4.184 1 93.62 88 ASN A N 1
ATOM 724 C CA . ASN A 1 88 ? 3.469 0.001 3.326 1 93.62 88 ASN A CA 1
ATOM 725 C C . ASN A 1 88 ? 3.965 0.1 1.886 1 93.62 88 ASN A C 1
ATOM 727 O O . ASN A 1 88 ? 3.236 -0.234 0.949 1 93.62 88 ASN A O 1
ATOM 731 N N . ALA A 1 89 ? 5.191 0.486 1.706 1 94.25 89 ALA A N 1
ATOM 732 C CA . ALA A 1 89 ? 5.762 0.636 0.37 1 94.25 89 ALA A CA 1
ATOM 733 C C . ALA A 1 89 ? 5.906 -0.717 -0.321 1 94.25 89 ALA A C 1
ATOM 735 O O . ALA A 1 89 ? 5.582 -0.854 -1.504 1 94.25 89 ALA A O 1
ATOM 736 N N . ILE A 1 90 ? 6.379 -1.636 0.408 1 92.38 90 ILE A N 1
ATOM 737 C CA . ILE A 1 90 ? 6.547 -2.98 -0.134 1 92.38 90 ILE A CA 1
ATOM 738 C C . ILE A 1 90 ? 5.188 -3.555 -0.519 1 92.38 90 ILE A C 1
ATOM 740 O O . ILE A 1 90 ? 5.039 -4.156 -1.585 1 92.38 90 ILE A O 1
ATOM 744 N N . GLY A 1 91 ? 4.223 -3.338 0.387 1 94 91 GLY A N 1
ATOM 745 C CA . GLY A 1 91 ? 2.875 -3.775 0.065 1 94 91 GLY A CA 1
ATOM 746 C C . GLY A 1 91 ? 2.324 -3.137 -1.196 1 94 91 GLY A C 1
ATOM 747 O O . GLY A 1 91 ? 1.653 -3.799 -1.991 1 94 91 GLY A O 1
ATOM 748 N N . SER A 1 92 ? 2.59 -1.884 -1.341 1 95.31 92 SER A N 1
ATOM 749 C CA . SER A 1 92 ? 2.16 -1.176 -2.543 1 95.31 92 SER A CA 1
ATOM 750 C C . SER A 1 92 ? 2.797 -1.774 -3.793 1 95.31 92 SER A C 1
ATOM 752 O O . SER A 1 92 ? 2.137 -1.91 -4.828 1 95.31 92 SER A O 1
ATOM 754 N N . ALA A 1 93 ? 4.023 -2.105 -3.75 1 94.44 93 ALA A N 1
ATOM 755 C CA . ALA A 1 93 ? 4.719 -2.732 -4.875 1 94.44 93 ALA A CA 1
ATOM 756 C C . ALA A 1 93 ? 4.109 -4.094 -5.203 1 94.44 93 ALA A C 1
ATOM 758 O O . ALA A 1 93 ? 3.844 -4.395 -6.367 1 94.44 93 ALA A O 1
ATOM 759 N N . PHE A 1 94 ? 3.885 -4.871 -4.152 1 94 94 PHE A N 1
ATOM 760 C CA . PHE A 1 94 ? 3.354 -6.219 -4.324 1 94 94 PHE A CA 1
ATOM 761 C C . PHE A 1 94 ? 1.966 -6.18 -4.953 1 94 94 PHE A C 1
ATOM 763 O O . PHE A 1 94 ? 1.663 -6.965 -5.852 1 94 94 PHE A O 1
ATOM 770 N N . VAL A 1 95 ? 1.18 -5.234 -4.523 1 95.25 95 VAL A N 1
ATOM 771 C CA . VAL A 1 95 ? -0.175 -5.09 -5.047 1 95.25 95 VAL A CA 1
ATOM 772 C C . VAL A 1 95 ? -0.12 -4.66 -6.512 1 95.25 95 VAL A C 1
ATOM 774 O O . VAL A 1 95 ? -0.916 -5.121 -7.332 1 95.25 95 VAL A O 1
ATOM 777 N N . SER A 1 96 ? 0.777 -3.832 -6.82 1 94.25 96 SER A N 1
ATOM 778 C CA . SER A 1 96 ? 0.887 -3.322 -8.188 1 94.25 96 SER A CA 1
ATOM 779 C C . SER A 1 96 ? 1.245 -4.438 -9.164 1 94.25 96 SER A C 1
ATOM 781 O O . SER A 1 96 ? 0.822 -4.414 -10.32 1 94.25 96 SER A O 1
ATOM 783 N N . ASP A 1 97 ? 2.092 -5.355 -8.672 1 93 97 ASP A N 1
ATOM 784 C CA . ASP A 1 97 ? 2.516 -6.484 -9.492 1 93 97 ASP A CA 1
ATOM 785 C C . ASP A 1 97 ? 2.889 -7.684 -8.625 1 93 97 ASP A C 1
ATOM 787 O O . ASP A 1 97 ? 4.043 -7.82 -8.211 1 93 97 ASP A O 1
ATOM 791 N N . PRO A 1 98 ? 1.952 -8.57 -8.469 1 91.25 98 PRO A N 1
ATOM 792 C CA . PRO A 1 98 ? 2.197 -9.703 -7.578 1 91.25 98 PRO A CA 1
ATOM 793 C C . PRO A 1 98 ? 3.297 -10.633 -8.094 1 91.25 98 PRO A C 1
ATOM 795 O O . PRO A 1 98 ? 3.742 -11.531 -7.375 1 91.25 98 PRO A O 1
ATOM 798 N N . SER A 1 99 ? 3.748 -10.367 -9.312 1 89.19 99 SER A N 1
ATOM 799 C CA . SER A 1 99 ? 4.793 -11.227 -9.867 1 89.19 99 SER A CA 1
ATOM 800 C C . SER A 1 99 ? 6.18 -10.695 -9.523 1 89.19 99 SER A C 1
ATOM 802 O O . SER A 1 99 ? 7.191 -11.281 -9.922 1 89.19 99 SER A O 1
ATOM 804 N N . ILE A 1 100 ? 6.227 -9.641 -8.789 1 91.12 100 ILE A N 1
ATOM 805 C CA . ILE A 1 100 ? 7.52 -9.062 -8.438 1 91.12 100 ILE A CA 1
ATOM 806 C C . ILE A 1 100 ? 8.336 -10.07 -7.633 1 91.12 100 ILE A C 1
ATOM 808 O O . ILE A 1 100 ? 7.812 -10.703 -6.715 1 91.12 100 ILE A O 1
ATOM 812 N N . ARG A 1 101 ? 9.562 -10.133 -8.008 1 90 101 ARG A N 1
ATOM 813 C CA . ARG A 1 101 ? 10.469 -11.062 -7.34 1 90 101 ARG A CA 1
ATOM 814 C C . ARG A 1 101 ? 11.375 -10.328 -6.352 1 90 101 ARG A C 1
ATOM 816 O O . ARG A 1 101 ? 11.648 -9.141 -6.516 1 90 101 ARG A O 1
ATOM 823 N N . ARG A 1 102 ? 11.844 -11.086 -5.41 1 86.06 102 ARG A N 1
ATOM 824 C CA . ARG A 1 102 ? 12.711 -10.539 -4.371 1 86.06 102 ARG A CA 1
ATOM 825 C C . ARG A 1 102 ? 13.938 -9.867 -4.98 1 86.06 102 ARG A C 1
ATOM 827 O O . ARG A 1 102 ? 14.383 -8.828 -4.492 1 86.06 102 ARG A O 1
ATOM 834 N N . GLU A 1 103 ? 14.445 -10.422 -6.047 1 88.44 103 GLU A N 1
ATOM 835 C CA . GLU A 1 103 ? 15.68 -9.93 -6.641 1 88.44 103 GLU A CA 1
ATOM 836 C C . GLU A 1 103 ? 15.484 -8.57 -7.301 1 88.44 103 GLU A C 1
ATOM 838 O O . GLU A 1 103 ? 16.453 -7.879 -7.621 1 88.44 103 GLU A O 1
ATOM 843 N N . TYR A 1 104 ? 14.242 -8.242 -7.52 1 91.75 104 TYR A N 1
ATOM 844 C CA . TYR A 1 104 ? 13.969 -6.969 -8.18 1 91.75 104 TYR A CA 1
ATOM 845 C C . TYR A 1 104 ? 14.023 -5.816 -7.184 1 91.75 104 TYR A C 1
ATOM 847 O O . TYR A 1 104 ? 14.055 -4.648 -7.578 1 91.75 104 TYR A O 1
ATOM 855 N N . PHE A 1 105 ? 13.977 -6.113 -5.871 1 87 105 PHE A N 1
ATOM 856 C CA . PHE A 1 105 ? 14.102 -5.09 -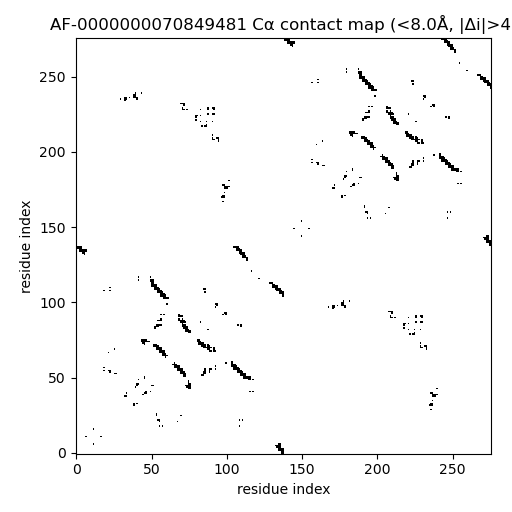4.844 1 87 105 PHE A CA 1
ATOM 857 C C . PHE A 1 105 ? 15.531 -4.559 -4.781 1 87 105 PHE A C 1
ATOM 859 O O . PHE A 1 105 ? 16.469 -5.301 -4.461 1 87 105 PHE A O 1
ATOM 866 N N . LYS A 1 106 ? 15.695 -3.268 -5.016 1 87.94 106 LYS A N 1
ATOM 867 C CA . LYS A 1 106 ? 17.047 -2.719 -5.113 1 87.94 106 LYS A CA 1
ATOM 868 C C . LYS A 1 106 ? 17.406 -1.931 -3.857 1 87.94 106 LYS A C 1
ATOM 870 O O . LYS A 1 106 ? 18.531 -2.023 -3.365 1 87.94 106 LYS A O 1
ATOM 875 N N . MET A 1 107 ? 16.422 -1.122 -3.451 1 86.12 107 MET A N 1
ATOM 876 C CA . MET A 1 107 ? 16.734 -0.221 -2.346 1 86.12 107 MET A CA 1
ATOM 877 C C . MET A 1 107 ? 15.469 0.227 -1.626 1 86.12 107 MET A C 1
ATOM 879 O O . MET A 1 107 ? 14.398 0.298 -2.23 1 86.12 107 MET A O 1
ATOM 883 N N . VAL A 1 108 ? 15.625 0.444 -0.338 1 86.69 108 VAL A N 1
ATOM 884 C CA . VAL A 1 108 ? 14.602 1.084 0.481 1 86.69 108 VAL A CA 1
ATOM 885 C C . VAL A 1 108 ? 15.188 2.311 1.175 1 86.69 108 VAL A C 1
ATOM 887 O O . VAL A 1 108 ? 16.297 2.252 1.728 1 86.69 108 VAL A O 1
ATOM 890 N N . ALA A 1 109 ? 14.562 3.424 1 1 88.88 109 ALA A N 1
ATOM 891 C CA . ALA A 1 109 ? 14.914 4.629 1.748 1 88.88 109 ALA A CA 1
ATOM 892 C C . ALA A 1 109 ? 13.812 4.992 2.744 1 88.88 109 ALA A C 1
ATOM 894 O O . ALA A 1 109 ? 12.625 4.879 2.438 1 88.88 109 ALA A O 1
ATOM 895 N N . VAL A 1 110 ? 14.234 5.359 3.922 1 89.5 110 VAL A N 1
ATOM 896 C CA . VAL A 1 110 ? 13.297 5.75 4.969 1 89.5 110 VAL A CA 1
ATOM 897 C C . VAL A 1 110 ? 13.664 7.129 5.512 1 89.5 110 VAL A C 1
ATOM 899 O O . VAL A 1 110 ? 14.844 7.434 5.691 1 89.5 110 VAL A O 1
ATOM 902 N N . LEU A 1 111 ? 12.664 7.965 5.688 1 88.12 111 LEU A N 1
ATOM 903 C CA . LEU A 1 111 ? 12.828 9.305 6.242 1 88.12 111 LEU A CA 1
ATOM 904 C C . LEU A 1 111 ? 11.891 9.531 7.418 1 88.12 111 LEU A C 1
ATOM 906 O O . LEU A 1 111 ? 10.664 9.445 7.266 1 88.12 111 LEU A O 1
ATOM 910 N N . GLN A 1 112 ? 12.453 9.734 8.531 1 87.81 112 GLN A N 1
ATOM 911 C CA . GLN A 1 112 ? 11.664 10.148 9.68 1 87.81 112 GLN A CA 1
ATOM 912 C C . GLN A 1 112 ? 11.414 11.656 9.664 1 87.81 112 GLN A C 1
ATOM 914 O O . GLN A 1 112 ? 12.359 12.445 9.68 1 87.81 112 GLN A O 1
ATOM 919 N N . MET A 1 113 ? 10.133 12 9.664 1 88.62 113 MET A N 1
ATOM 920 C CA . MET A 1 113 ? 9.758 13.414 9.648 1 88.62 113 MET A CA 1
ATOM 921 C C . MET A 1 113 ? 9.703 13.977 11.062 1 88.62 113 MET A C 1
ATOM 923 O O . MET A 1 113 ? 9.594 13.227 12.031 1 88.62 113 MET A O 1
ATOM 927 N N . PRO A 1 114 ? 9.859 15.328 11.086 1 81.62 114 PRO A N 1
ATOM 928 C CA . PRO A 1 114 ? 9.625 15.906 12.414 1 81.62 114 PRO A CA 1
ATOM 929 C C . PRO A 1 114 ? 8.219 15.609 12.945 1 81.62 114 PRO A C 1
ATOM 931 O O . PRO A 1 114 ? 7.289 15.414 12.156 1 81.62 114 PRO A O 1
ATOM 934 N N . ASN A 1 115 ? 8.172 15.594 14.227 1 78.62 115 ASN A N 1
ATOM 935 C CA . ASN A 1 115 ? 6.871 15.359 14.836 1 78.62 115 ASN A CA 1
ATOM 936 C C . ASN A 1 115 ? 5.859 16.422 14.43 1 78.62 115 ASN A C 1
ATOM 938 O O . ASN A 1 115 ? 6.203 17.609 14.312 1 78.62 115 ASN A O 1
ATOM 942 N N . LEU A 1 116 ? 4.668 15.984 14.117 1 74.88 116 LEU A N 1
ATOM 943 C CA . LEU A 1 116 ? 3.566 16.906 13.852 1 74.88 116 LEU A CA 1
ATOM 944 C C . LEU A 1 116 ? 3.254 17.75 15.094 1 74.88 116 LEU A C 1
ATOM 946 O O . LEU A 1 116 ? 3.451 17.281 16.219 1 74.88 116 LEU A O 1
ATOM 950 N N . PRO A 1 117 ? 3.125 19.156 14.75 1 60.41 117 PRO A N 1
ATOM 951 C CA . PRO A 1 117 ? 2.82 20 15.914 1 60.41 117 PRO A CA 1
ATOM 952 C C . PRO A 1 117 ? 1.618 19.484 16.703 1 60.41 117 PRO A C 1
ATOM 954 O O . PRO A 1 117 ? 0.66 18.969 16.125 1 60.41 117 PRO A O 1
ATOM 957 N N . SER A 1 118 ? 1.824 18.797 17.641 1 52.84 118 SER A N 1
ATOM 958 C CA . SER A 1 118 ? 0.661 18.5 18.469 1 52.84 118 SER A CA 1
ATOM 959 C C . SER A 1 118 ? -0.177 19.75 18.703 1 52.84 118 SER A C 1
ATOM 961 O O . SER A 1 118 ? 0.363 20.828 19 1 52.84 118 SER A O 1
ATOM 963 N N . THR A 1 119 ? -1.258 20.125 17.953 1 46.34 119 THR A N 1
ATOM 964 C CA . THR A 1 119 ? -2.051 21.234 18.453 1 46.34 119 THR A CA 1
ATOM 965 C C . THR A 1 119 ? -1.857 21.391 19.969 1 46.34 119 THR A C 1
ATOM 967 O O . THR A 1 119 ? -2.084 22.469 20.516 1 46.34 119 THR A O 1
ATOM 970 N N . THR A 1 120 ? -1.813 20.453 20.828 1 40.62 120 THR A N 1
ATOM 971 C CA . THR A 1 120 ? -1.568 20.734 22.234 1 40.62 120 THR A CA 1
ATOM 972 C C . THR A 1 120 ? -0.12 21.172 22.453 1 40.62 120 THR A C 1
ATOM 974 O O . THR A 1 120 ? 0.169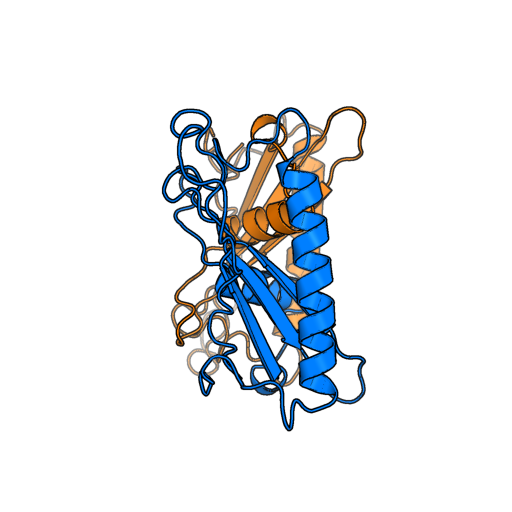 21.953 23.344 1 40.62 120 THR A O 1
ATOM 977 N N . ARG A 1 121 ? 0.964 20.609 21.797 1 41.03 121 ARG A N 1
ATOM 978 C CA . ARG A 1 121 ? 2.291 21.078 22.188 1 41.03 121 ARG A CA 1
ATOM 979 C C . ARG A 1 121 ? 2.771 22.203 21.266 1 41.03 121 ARG A C 1
ATOM 981 O O . ARG A 1 121 ? 3.416 21.938 20.25 1 41.03 121 ARG A O 1
ATOM 988 N N . MET A 1 122 ? 2.139 23.156 20.656 1 34.19 122 MET A N 1
ATOM 989 C CA . MET A 1 122 ? 2.582 24.344 19.953 1 34.19 122 MET A CA 1
ATOM 990 C C . MET A 1 122 ? 3.799 24.969 20.625 1 34.19 122 MET A C 1
ATOM 992 O O . MET A 1 122 ? 4.371 25.938 20.125 1 34.19 122 MET A O 1
ATOM 996 N N . SER A 1 123 ? 3.957 25.047 21.922 1 33.34 123 SER A N 1
ATOM 997 C CA . SER A 1 123 ? 4.891 26.047 22.422 1 33.34 123 SER A CA 1
ATOM 998 C C . SER A 1 123 ? 6.285 25.844 21.844 1 33.34 123 SER A C 1
ATOM 1000 O O . SER A 1 123 ? 6.938 26.812 21.422 1 33.34 123 SER A O 1
ATOM 1002 N N . LYS A 1 124 ? 7.238 25.062 22.422 1 30.89 124 LYS A N 1
ATOM 1003 C CA . LYS A 1 124 ? 8.672 25.328 22.453 1 30.89 124 LYS A CA 1
ATOM 1004 C C . LYS A 1 124 ? 9.336 24.906 21.156 1 30.89 124 LYS A C 1
ATOM 1006 O O . LYS A 1 124 ? 10.547 25.078 20.984 1 30.89 124 LYS A O 1
ATOM 1011 N N . LEU A 1 125 ? 8.961 23.797 20.312 1 34.62 125 LEU A N 1
ATOM 1012 C CA . LEU A 1 125 ? 9.969 23.172 19.469 1 34.62 125 LEU A CA 1
ATOM 1013 C C . LEU A 1 125 ? 10.109 23.906 18.156 1 34.62 125 LEU A C 1
ATOM 1015 O O . LEU A 1 125 ? 9.289 23.719 17.25 1 34.62 125 LEU A O 1
ATOM 1019 N N . ASP A 1 126 ? 10.297 25.203 18.016 1 30.28 126 ASP A N 1
ATOM 1020 C CA . ASP A 1 126 ? 10.734 26.047 16.906 1 30.28 126 ASP A CA 1
ATOM 1021 C C . ASP A 1 126 ? 11.664 25.266 15.977 1 30.28 126 ASP A C 1
ATOM 1023 O O . ASP A 1 126 ? 11.531 25.344 14.75 1 30.28 126 ASP A O 1
ATOM 1027 N N . ARG A 1 127 ? 13.047 25.188 16.25 1 28.77 127 ARG A N 1
ATOM 1028 C CA . ARG A 1 127 ? 14.266 25.375 15.477 1 28.77 127 ARG A CA 1
ATOM 1029 C C . ARG A 1 127 ? 14.555 24.156 14.609 1 28.77 127 ARG A C 1
ATOM 1031 O O . ARG A 1 127 ? 14.82 24.297 13.414 1 28.77 127 ARG A O 1
ATOM 1038 N N . GLU A 1 128 ? 15.281 22.938 15.125 1 30.06 128 GLU A N 1
ATOM 1039 C CA . GLU A 1 128 ? 16.297 22.156 14.422 1 30.06 128 GLU A CA 1
ATOM 1040 C C . GLU A 1 128 ? 15.672 20.984 13.688 1 30.06 128 GLU A C 1
ATOM 1042 O O . GLU A 1 128 ? 15.555 19.891 14.242 1 30.06 128 GLU A O 1
ATOM 1047 N N . LEU A 1 129 ? 14.664 21.078 12.961 1 34.56 129 LEU A N 1
ATOM 1048 C CA . LEU A 1 129 ? 13.945 19.953 12.367 1 34.56 129 LEU A CA 1
ATOM 1049 C C . LEU A 1 129 ? 14.797 19.266 11.305 1 34.56 129 LEU A C 1
ATOM 1051 O O . LEU A 1 129 ? 14.703 19.578 10.125 1 34.56 129 LEU A O 1
ATOM 1055 N N . SER A 1 130 ? 15.984 18.938 11.602 1 28.94 130 SER A N 1
ATOM 1056 C CA . SER A 1 130 ? 16.797 18.234 10.617 1 28.94 130 SER A CA 1
ATOM 1057 C C . SER A 1 130 ? 16.266 16.844 10.336 1 28.94 130 SER A C 1
ATOM 1059 O O . SER A 1 130 ? 16.062 16.047 11.266 1 28.94 130 SER A O 1
ATOM 1061 N N . PRO A 1 131 ? 15.539 16.609 9.32 1 33.69 131 PRO A N 1
ATOM 1062 C CA . PRO A 1 131 ? 15.125 15.25 8.961 1 33.69 131 PRO A CA 1
ATOM 1063 C C . PRO A 1 131 ? 16.25 14.227 9.141 1 33.69 131 PRO A C 1
ATOM 1065 O O . PRO A 1 131 ? 17.406 14.508 8.82 1 33.69 131 PRO A O 1
ATOM 1068 N N . GLN A 1 132 ? 16.266 13.477 10.18 1 29.7 132 GLN A N 1
ATOM 1069 C CA . GLN A 1 132 ? 17.297 12.453 10.281 1 29.7 132 GLN A CA 1
ATOM 1070 C C . GLN A 1 132 ? 17.047 11.328 9.281 1 29.7 132 GLN A C 1
ATOM 1072 O O . GLN A 1 132 ? 15.938 10.805 9.195 1 29.7 132 GLN A O 1
ATOM 1077 N N . PRO A 1 133 ? 17.703 11.172 8.25 1 29.58 133 PRO A N 1
ATOM 1078 C CA . PRO A 1 133 ? 17.641 10.07 7.289 1 29.58 133 PRO A CA 1
ATOM 1079 C C . PRO A 1 133 ? 17.641 8.703 7.961 1 29.58 133 PRO A C 1
ATOM 1081 O O . PRO A 1 133 ? 18.469 8.43 8.836 1 29.58 133 PRO A O 1
ATOM 1084 N N . SER A 1 134 ? 16.562 8.18 8.25 1 33.03 134 SER A N 1
ATOM 1085 C CA . SER A 1 134 ? 16.703 6.805 8.719 1 33.03 134 SER A CA 1
ATOM 1086 C C . SER A 1 134 ? 17.25 5.898 7.625 1 33.03 134 SER A C 1
ATOM 1088 O O . SER A 1 134 ? 17.203 6.246 6.441 1 33.03 134 SER A O 1
ATOM 1090 N N . GLY A 1 135 ? 17.75 4.609 7.891 1 27.62 135 GLY A N 1
ATOM 1091 C CA . GLY A 1 135 ? 18.594 3.707 7.133 1 27.62 135 GLY A CA 1
ATOM 1092 C C . GLY A 1 135 ? 17.922 3.143 5.898 1 27.62 135 GLY A C 1
ATOM 1093 O O . GLY A 1 135 ? 16.688 3.221 5.766 1 27.62 135 GLY A O 1
ATOM 1094 N N . VAL A 1 136 ? 18.484 3.332 4.75 1 30.59 136 VAL A N 1
ATOM 1095 C CA . VAL A 1 136 ? 18.203 2.674 3.482 1 30.59 136 VAL A CA 1
ATOM 1096 C C . VAL A 1 136 ? 18.594 1.202 3.559 1 30.59 136 VAL A C 1
ATOM 1098 O O . VAL A 1 136 ? 19.688 0.873 4.027 1 30.59 136 VAL A O 1
ATOM 1101 N N . CYS A 1 137 ? 17.641 0.308 3.631 1 26.88 137 CYS A N 1
ATOM 1102 C CA . CYS A 1 137 ? 18 -1.1 3.516 1 26.88 137 CYS A CA 1
ATOM 1103 C C . CYS A 1 137 ? 18.094 -1.521 2.055 1 26.88 137 CYS A C 1
ATOM 1105 O O . CYS A 1 137 ? 17.188 -1.263 1.269 1 26.88 137 CYS A O 1
ATOM 1107 N N . VAL A 1 138 ? 19.344 -1.778 1.515 1 27.55 138 VAL A N 1
ATOM 1108 C CA . VAL A 1 138 ? 19.594 -2.293 0.173 1 27.55 138 VAL A CA 1
ATOM 1109 C C . VAL A 1 138 ? 19.625 -3.82 0.203 1 27.55 138 VAL A C 1
ATOM 1111 O O . VAL A 1 138 ? 20.047 -4.418 1.191 1 27.55 138 VAL A O 1
ATOM 1114 N N . MET B 1 1 ? -16.922 1.188 12.227 1 24.97 1 MET B N 1
ATOM 1115 C CA . MET B 1 1 ? -16.766 0.313 11.062 1 24.97 1 MET B CA 1
ATOM 1116 C C . MET B 1 1 ? -17.531 -0.996 11.266 1 24.97 1 MET B C 1
ATOM 1118 O O . MET B 1 1 ? -17.281 -1.716 12.234 1 24.97 1 MET B O 1
ATOM 1122 N N . GLU B 1 2 ? -18.703 -0.981 10.938 1 28.7 2 GLU B N 1
ATOM 1123 C CA . GLU B 1 2 ? -19.516 -2.184 11.148 1 28.7 2 GLU B CA 1
ATOM 1124 C C . GLU B 1 2 ? -19.078 -3.303 10.203 1 28.7 2 GLU B C 1
ATOM 1126 O O . GLU B 1 2 ? -18.781 -3.057 9.031 1 28.7 2 GLU B O 1
ATOM 1131 N N . THR B 1 3 ? -18.484 -4.336 10.734 1 33.81 3 THR B N 1
ATOM 1132 C CA . THR B 1 3 ? -18.156 -5.535 9.977 1 33.81 3 THR B CA 1
ATOM 1133 C C . THR B 1 3 ? -19.438 -6.25 9.523 1 33.81 3 THR B C 1
ATOM 1135 O O . THR B 1 3 ? -20.328 -6.508 10.328 1 33.81 3 THR B O 1
ATOM 1138 N N . TYR B 1 4 ? -19.891 -6.027 8.32 1 36.69 4 TYR B N 1
ATOM 1139 C CA . TYR B 1 4 ? -21.047 -6.809 7.91 1 36.69 4 TYR B CA 1
ATOM 1140 C C . TYR B 1 4 ? -20.641 -8.227 7.523 1 36.69 4 TYR B C 1
ATOM 1142 O O . TYR B 1 4 ? -19.547 -8.445 6.996 1 36.69 4 TYR B O 1
ATOM 1150 N N . PRO B 1 5 ? -21.266 -9.258 8.141 1 37.03 5 PRO B N 1
ATOM 1151 C CA . PRO B 1 5 ? -21.094 -10.617 7.629 1 37.03 5 PRO B CA 1
ATOM 1152 C C . PRO B 1 5 ? -21.141 -10.688 6.102 1 37.03 5 PRO B C 1
ATOM 1154 O O . PRO B 1 5 ? -21.562 -9.719 5.453 1 37.03 5 PRO B O 1
ATOM 1157 N N . ALA B 1 6 ? -20.844 -11.898 5.383 1 37.41 6 ALA B N 1
ATOM 1158 C CA . ALA B 1 6 ? -21.062 -12.109 3.953 1 37.41 6 ALA B CA 1
ATOM 1159 C C . ALA B 1 6 ? -22.391 -11.508 3.502 1 37.41 6 ALA B C 1
ATOM 1161 O O . ALA B 1 6 ? -23.438 -11.812 4.07 1 37.41 6 ALA B O 1
ATOM 1162 N N . LEU B 1 7 ? -22.516 -10.305 3.387 1 37.75 7 LEU B N 1
ATOM 1163 C CA . LEU B 1 7 ? -23.781 -9.688 3.018 1 37.75 7 LEU B CA 1
ATOM 1164 C C . LEU B 1 7 ? -24.484 -10.492 1.924 1 37.75 7 LEU B C 1
ATOM 1166 O O . LEU B 1 7 ? -23.828 -11 1.009 1 37.75 7 LEU B O 1
ATOM 1170 N N . GLN B 1 8 ? -25.609 -11.18 2.24 1 34.78 8 GLN B N 1
ATOM 1171 C CA . GLN B 1 8 ? -26.547 -11.766 1.289 1 34.78 8 GLN B CA 1
ATOM 1172 C C . GLN B 1 8 ? -26.797 -10.836 0.107 1 34.78 8 GLN B C 1
ATOM 1174 O O . GLN B 1 8 ? -26.75 -9.609 0.255 1 34.78 8 GLN B O 1
ATOM 1179 N N . ARG B 1 9 ? -26.797 -11.344 -1.113 1 36.81 9 ARG B N 1
ATOM 1180 C CA . ARG B 1 9 ? -27.016 -10.797 -2.447 1 36.81 9 ARG B CA 1
ATOM 1181 C C . ARG B 1 9 ? -28.203 -9.844 -2.461 1 36.81 9 ARG B C 1
ATOM 1183 O O . ARG B 1 9 ? -28.469 -9.188 -3.467 1 36.81 9 ARG B O 1
ATOM 1190 N N . HIS B 1 10 ? -29.125 -10.125 -1.634 1 37.31 10 HIS B N 1
ATOM 1191 C CA . HIS B 1 10 ? -30.406 -9.586 -2.062 1 37.31 10 HIS B CA 1
ATOM 1192 C C . HIS B 1 10 ? -30.312 -8.086 -2.336 1 37.31 10 HIS B C 1
ATOM 1194 O O . HIS B 1 10 ? -30.859 -7.598 -3.328 1 37.31 10 HIS B O 1
ATOM 1200 N N . GLU B 1 11 ? -30.625 -7.223 -1.293 1 41.19 11 GLU B N 1
ATOM 1201 C CA . GLU B 1 11 ? -30.703 -5.805 -1.628 1 41.19 11 GLU B CA 1
ATOM 1202 C C . GLU B 1 11 ? -29.328 -5.242 -1.979 1 41.19 11 GLU B C 1
ATOM 1204 O O . GLU B 1 11 ? -28.719 -4.523 -1.183 1 41.19 11 GLU B O 1
ATOM 1209 N N . VAL B 1 12 ? -28.359 -5.887 -2.385 1 49.88 12 VAL B N 1
ATOM 1210 C CA . VAL B 1 12 ? -26.953 -5.559 -2.635 1 49.88 12 VAL B CA 1
ATOM 1211 C C . VAL B 1 12 ? -26.859 -4.336 -3.543 1 49.88 12 VAL B C 1
ATOM 1213 O O . VAL B 1 12 ? -27.234 -4.395 -4.719 1 49.88 12 VAL B O 1
ATOM 1216 N N . ASP B 1 13 ? -26.984 -2.969 -3.01 1 61.66 13 ASP B N 1
ATOM 1217 C CA . ASP B 1 13 ? -26.938 -1.618 -3.561 1 61.66 13 ASP B CA 1
ATOM 1218 C C . ASP B 1 13 ? -25.844 -1.501 -4.621 1 61.66 13 ASP B C 1
ATOM 1220 O O . ASP B 1 13 ? -24.969 -2.357 -4.711 1 61.66 13 ASP B O 1
ATOM 1224 N N . LYS B 1 14 ? -26.172 -0.76 -5.684 1 74 14 LYS B N 1
ATOM 1225 C CA . LYS B 1 14 ? -25.328 -0.473 -6.836 1 74 14 LYS B CA 1
ATOM 1226 C C . LYS B 1 14 ? -23.859 -0.381 -6.426 1 74 14 LYS B C 1
ATOM 1228 O O . LYS B 1 14 ? -22.984 -0.839 -7.152 1 74 14 LYS B O 1
ATOM 1233 N N . ASP B 1 15 ? -23.688 -0.074 -5.207 1 71.38 15 ASP B N 1
ATOM 1234 C CA . ASP B 1 15 ? -22.297 0.11 -4.762 1 71.38 15 ASP B CA 1
ATOM 1235 C C . ASP B 1 15 ? -21.672 -1.224 -4.379 1 71.38 15 ASP B C 1
ATOM 1237 O O . ASP B 1 15 ? -20.484 -1.455 -4.652 1 71.38 15 ASP B O 1
ATOM 1241 N N . VAL B 1 16 ? -22.453 -2.1 -3.883 1 75.75 16 VAL B N 1
ATOM 1242 C CA . VAL B 1 16 ? -21.938 -3.412 -3.498 1 75.75 16 VAL B CA 1
ATOM 1243 C C . VAL B 1 16 ? -21.641 -4.238 -4.75 1 75.75 16 VAL B C 1
ATOM 1245 O O . VAL B 1 16 ? -20.625 -4.938 -4.809 1 75.75 16 VAL B O 1
ATOM 1248 N N . GLN B 1 17 ? -22.484 -4.051 -5.711 1 81.81 17 GLN B N 1
ATOM 1249 C CA . GLN B 1 17 ? -22.25 -4.77 -6.961 1 81.81 17 GLN B CA 1
ATOM 1250 C C . GLN B 1 17 ? -20.938 -4.328 -7.602 1 81.81 17 GLN B C 1
ATOM 1252 O O . GLN B 1 17 ? -20.188 -5.156 -8.125 1 81.81 17 GLN B O 1
ATOM 1257 N N . LYS B 1 18 ? -20.703 -3.072 -7.523 1 88.19 18 LYS B N 1
ATOM 1258 C CA . LYS B 1 18 ? -19.484 -2.545 -8.125 1 88.19 18 LYS B CA 1
ATOM 1259 C C . LYS B 1 18 ? -18.234 -3.096 -7.422 1 88.19 18 LYS B C 1
ATOM 1261 O O . LYS B 1 18 ? -17.25 -3.432 -8.07 1 88.19 18 LYS B O 1
ATOM 1266 N N . ILE B 1 19 ? -18.359 -3.254 -6.148 1 89.25 19 ILE B N 1
ATOM 1267 C CA . ILE B 1 19 ? -17.188 -3.736 -5.422 1 89.25 19 ILE B CA 1
ATOM 1268 C C . ILE B 1 19 ? -17 -5.227 -5.695 1 89.25 19 ILE B C 1
ATOM 1270 O O . ILE B 1 19 ? -15.867 -5.707 -5.75 1 89.25 19 ILE B O 1
ATOM 1274 N N . VAL B 1 20 ? -18.047 -5.945 -5.871 1 86.75 20 VAL B N 1
ATOM 1275 C CA . VAL B 1 20 ? -17.953 -7.363 -6.203 1 86.75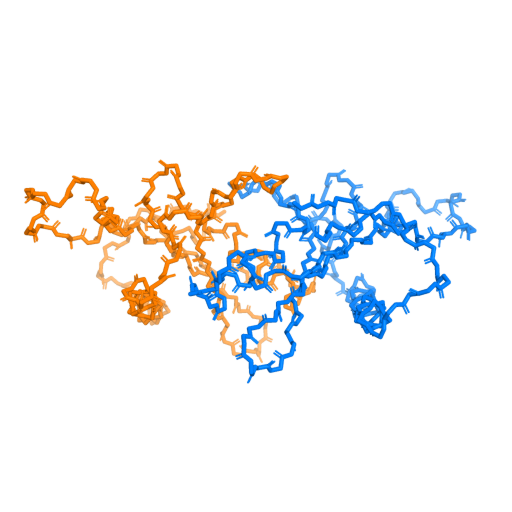 20 VAL B CA 1
ATOM 1276 C C . VAL B 1 20 ? -17.266 -7.531 -7.559 1 86.75 20 VAL B C 1
ATOM 1278 O O . VAL B 1 20 ? -16.375 -8.367 -7.711 1 86.75 20 VAL B O 1
ATOM 1281 N N . TYR B 1 21 ? -17.672 -6.668 -8.438 1 91.25 21 TYR B N 1
ATOM 1282 C CA . TYR B 1 21 ? -17.047 -6.711 -9.758 1 91.25 21 TYR B CA 1
ATOM 1283 C C . TYR B 1 21 ? -15.562 -6.387 -9.68 1 91.25 21 TYR B C 1
ATOM 1285 O O . TYR B 1 21 ? -14.734 -7.062 -10.297 1 91.25 21 TYR B O 1
ATOM 1293 N N . GLU B 1 22 ? -15.234 -5.402 -8.891 1 94.31 22 GLU B N 1
ATOM 1294 C CA . GLU B 1 22 ? -13.828 -5.02 -8.719 1 94.31 22 GLU B CA 1
ATOM 1295 C C . GLU B 1 22 ? -13.031 -6.137 -8.062 1 94.31 22 GLU B C 1
ATOM 1297 O O . GLU B 1 22 ? -11.875 -6.379 -8.414 1 94.31 22 GLU B O 1
ATOM 1302 N N . MET B 1 23 ? -13.656 -6.832 -7.137 1 93.12 23 MET B N 1
ATOM 1303 C CA . MET B 1 23 ? -12.984 -7.941 -6.469 1 93.12 23 MET B CA 1
ATOM 1304 C C . MET B 1 23 ? -12.734 -9.094 -7.438 1 93.12 23 MET B C 1
ATOM 1306 O O . MET B 1 23 ? -11.672 -9.719 -7.41 1 93.12 23 MET B O 1
ATOM 1310 N N . GLU B 1 24 ? -13.664 -9.32 -8.273 1 92.81 24 GLU B N 1
ATOM 1311 C CA . GLU B 1 24 ? -13.492 -10.367 -9.281 1 92.81 24 GLU B CA 1
ATOM 1312 C C . GLU B 1 24 ? -12.344 -10.055 -10.227 1 92.81 24 GLU B C 1
ATOM 1314 O O . GLU B 1 24 ? -11.539 -10.93 -10.555 1 92.81 24 GLU B O 1
ATOM 1319 N N . ARG B 1 25 ? -12.305 -8.852 -10.602 1 96.19 25 ARG B N 1
ATOM 1320 C CA . ARG B 1 25 ? -11.203 -8.422 -11.461 1 96.19 25 ARG B CA 1
ATOM 1321 C C . ARG B 1 25 ? -9.859 -8.57 -10.75 1 96.19 25 ARG B C 1
ATOM 1323 O O . ARG B 1 25 ? -8.883 -9.039 -11.344 1 96.19 25 ARG B O 1
ATOM 1330 N N . TRP B 1 26 ? -9.859 -8.164 -9.5 1 96.5 26 TRP B N 1
ATOM 1331 C CA . TRP B 1 26 ? -8.641 -8.289 -8.711 1 96.5 26 TRP B CA 1
ATOM 1332 C C . TRP B 1 26 ? -8.227 -9.75 -8.57 1 96.5 26 TRP B C 1
ATOM 1334 O O . TRP B 1 26 ? -7.055 -10.086 -8.758 1 96.5 26 TRP B O 1
ATOM 1344 N N . LYS B 1 27 ? -9.156 -10.555 -8.305 1 93.25 27 LYS B N 1
ATOM 1345 C CA . LYS B 1 27 ? -8.914 -11.992 -8.203 1 93.25 27 LYS B CA 1
ATOM 1346 C C . LYS B 1 27 ? -8.32 -12.539 -9.5 1 93.25 27 LYS B C 1
ATOM 1348 O O . LYS B 1 27 ? -7.316 -13.25 -9.477 1 93.25 27 LYS B O 1
ATOM 1353 N N . ASP B 1 28 ? -8.961 -12.227 -10.578 1 94.56 28 ASP B N 1
ATOM 1354 C CA . ASP B 1 28 ? -8.5 -12.727 -11.867 1 94.56 28 ASP B CA 1
ATOM 1355 C C . ASP B 1 28 ? -7.074 -12.258 -12.156 1 94.56 28 ASP B C 1
ATOM 1357 O O . ASP B 1 28 ? -6.234 -13.047 -12.594 1 94.56 28 ASP B O 1
ATOM 1361 N N . ASP B 1 29 ? -6.84 -10.992 -11.906 1 95.12 29 ASP B N 1
ATOM 1362 C CA . ASP B 1 29 ? -5.504 -10.445 -12.109 1 95.12 29 ASP B CA 1
ATOM 1363 C C . ASP B 1 29 ? -4.473 -11.18 -11.25 1 95.12 29 ASP B C 1
ATOM 1365 O O . ASP B 1 29 ? -3.387 -11.516 -11.727 1 95.12 29 ASP B O 1
ATOM 1369 N N . PHE B 1 30 ? -4.828 -11.43 -10.031 1 94.19 30 PHE B N 1
ATOM 1370 C CA . PHE B 1 30 ? -3.912 -12.062 -9.086 1 94.19 30 PHE B CA 1
ATOM 1371 C C . PHE B 1 30 ? -3.617 -13.5 -9.5 1 94.19 30 PHE B C 1
ATOM 1373 O O . PHE B 1 30 ? -2.467 -13.938 -9.453 1 94.19 30 PHE B O 1
ATOM 1380 N N . VAL B 1 31 ? -4.633 -14.141 -9.922 1 91.12 31 VAL B N 1
ATOM 1381 C CA . VAL B 1 31 ? -4.496 -15.531 -10.32 1 91.12 31 VAL B CA 1
ATOM 1382 C C . VAL B 1 31 ? -3.568 -15.641 -11.531 1 91.12 31 VAL B C 1
ATOM 1384 O O . VAL B 1 31 ? -2.727 -16.531 -11.594 1 91.12 31 VAL B O 1
ATOM 1387 N N . ILE B 1 32 ? -3.732 -14.742 -12.406 1 91.81 32 ILE B N 1
ATOM 1388 C CA . ILE B 1 32 ? -2.883 -14.734 -13.594 1 91.81 32 ILE B CA 1
ATOM 1389 C C . ILE B 1 32 ? -1.42 -14.586 -13.18 1 91.81 32 ILE B C 1
ATOM 1391 O O . ILE B 1 32 ? -0.551 -15.297 -13.688 1 91.81 32 ILE B O 1
ATOM 1395 N N . LYS B 1 33 ? -1.198 -13.727 -12.242 1 90.38 33 LYS B N 1
ATOM 1396 C CA . LYS B 1 33 ? 0.168 -13.477 -11.797 1 90.38 33 LYS B CA 1
ATOM 1397 C C . LYS B 1 33 ? 0.704 -14.641 -10.977 1 90.38 33 LYS B C 1
ATOM 1399 O O . LYS B 1 33 ? 1.893 -14.961 -11.047 1 90.38 33 LYS B O 1
ATOM 1404 N N . MET B 1 34 ? -0.1 -15.219 -10.219 1 85.38 34 MET B N 1
ATOM 1405 C CA . MET B 1 34 ? 0.263 -16.375 -9.398 1 85.38 34 MET B CA 1
ATOM 1406 C C . MET B 1 34 ? 0.719 -17.531 -10.266 1 85.38 34 MET B C 1
ATOM 1408 O O . MET B 1 34 ? 1.588 -18.312 -9.867 1 85.38 34 MET B O 1
ATOM 1412 N N . LYS B 1 35 ? 0.177 -17.609 -11.398 1 85.12 35 LYS B N 1
ATOM 1413 C CA . LYS B 1 35 ? 0.458 -18.734 -12.289 1 85.12 35 LYS B CA 1
ATOM 1414 C C . LYS B 1 35 ? 1.629 -18.422 -13.219 1 85.12 35 LYS B C 1
ATOM 1416 O O . LYS B 1 35 ? 2.059 -19.281 -13.992 1 85.12 35 LYS B O 1
ATOM 1421 N N . ALA B 1 36 ? 2.037 -17.203 -13.117 1 84.62 36 ALA B N 1
ATOM 1422 C CA . ALA B 1 36 ? 3.162 -16.828 -13.961 1 84.62 36 ALA B CA 1
ATOM 1423 C C . ALA B 1 36 ? 4.398 -17.656 -13.648 1 84.62 36 ALA B C 1
ATOM 1425 O O . ALA B 1 36 ? 4.609 -18.047 -12.492 1 84.62 36 ALA B O 1
ATOM 1426 N N . PRO B 1 37 ? 5.148 -17.812 -14.711 1 82.56 37 PRO B N 1
ATOM 1427 C CA . PRO B 1 37 ? 6.398 -18.516 -14.461 1 82.56 37 PRO B CA 1
ATOM 1428 C C . PRO B 1 37 ? 7.293 -17.812 -13.453 1 82.56 37 PRO B C 1
ATOM 1430 O O . PRO B 1 37 ? 7.355 -16.578 -13.438 1 82.56 37 PRO B O 1
ATOM 1433 N N . LYS B 1 38 ? 7.887 -18.547 -12.547 1 84.88 38 LYS B N 1
ATOM 1434 C CA . LYS B 1 38 ? 8.859 -18.047 -11.578 1 84.88 38 LYS B CA 1
ATOM 1435 C C . LYS B 1 38 ? 8.188 -17.219 -10.5 1 84.88 38 LYS B C 1
ATOM 1437 O O . LYS B 1 38 ? 8.836 -16.391 -9.852 1 84.88 38 LYS B O 1
ATOM 1442 N N . SER B 1 39 ? 6.91 -17.266 -10.438 1 87.25 39 SER B N 1
ATOM 1443 C CA . SER B 1 39 ? 6.207 -16.578 -9.359 1 87.25 39 SER B CA 1
ATOM 1444 C C . 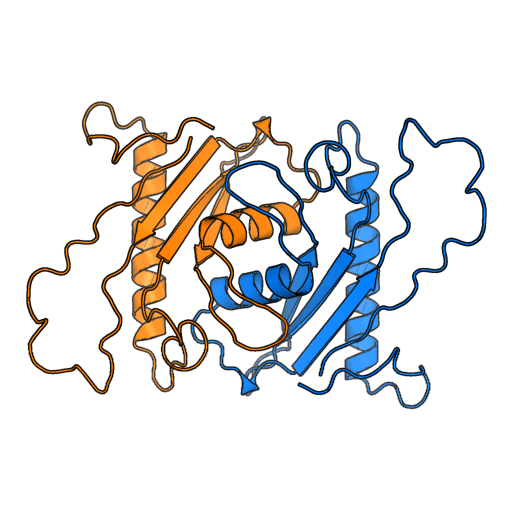SER B 1 39 ? 6.793 -16.953 -7.996 1 87.25 39 SER B C 1
ATOM 1446 O O . SER B 1 39 ? 7.086 -18.109 -7.73 1 87.25 39 SER B O 1
ATOM 1448 N N . GLU B 1 40 ? 6.977 -15.953 -7.16 1 88.31 40 GLU B N 1
ATOM 1449 C CA . GLU B 1 40 ? 7.508 -16.172 -5.82 1 88.31 40 GLU B CA 1
ATOM 1450 C C . GLU B 1 40 ? 6.441 -15.938 -4.754 1 88.31 40 GLU B C 1
ATOM 1452 O O . GLU B 1 40 ? 6.766 -15.688 -3.592 1 88.31 40 GLU B O 1
ATOM 1457 N N . ILE B 1 41 ? 5.207 -15.969 -5.152 1 87.62 41 ILE B N 1
ATOM 1458 C CA . ILE B 1 41 ? 4.125 -15.695 -4.215 1 87.62 41 ILE B CA 1
ATOM 1459 C C . ILE B 1 41 ? 4.156 -16.719 -3.078 1 87.62 41 ILE B C 1
ATOM 1461 O O . ILE B 1 41 ? 4.125 -16.344 -1.902 1 87.62 41 ILE B O 1
ATOM 1465 N N . GLU B 1 42 ? 4.352 -17.859 -3.42 1 82.12 42 GLU B N 1
ATOM 1466 C CA . GLU B 1 42 ? 4.359 -18.922 -2.412 1 82.12 42 GLU B CA 1
ATOM 1467 C C . GLU B 1 42 ? 5.676 -18.938 -1.644 1 82.12 42 GLU B C 1
ATOM 1469 O O . GLU B 1 42 ? 5.691 -19.188 -0.437 1 82.12 42 GLU B O 1
ATOM 1474 N N . THR B 1 43 ? 6.711 -18.719 -2.305 1 83.44 43 THR B N 1
ATOM 1475 C CA . THR B 1 43 ? 8.023 -18.969 -1.717 1 83.44 43 THR B CA 1
ATOM 1476 C C . THR B 1 43 ? 8.539 -17.719 -0.992 1 83.44 43 THR B C 1
ATOM 1478 O O . THR B 1 43 ? 9.336 -17.828 -0.06 1 83.44 43 THR B O 1
ATOM 1481 N N . PHE B 1 44 ? 8.055 -16.672 -1.431 1 85.62 44 PHE B N 1
ATOM 1482 C CA . PHE B 1 44 ? 8.602 -15.453 -0.858 1 85.62 44 PHE B CA 1
ATOM 1483 C C . PHE B 1 44 ? 7.516 -14.633 -0.175 1 85.62 44 PHE B C 1
ATOM 1485 O O . PHE B 1 44 ? 7.648 -14.266 0.994 1 85.62 44 PHE B O 1
ATOM 1492 N N . TRP B 1 45 ? 6.375 -14.391 -0.8 1 89.12 45 TRP B N 1
ATOM 1493 C CA . TRP B 1 45 ? 5.395 -13.422 -0.32 1 89.12 45 TRP B CA 1
ATOM 1494 C C . TRP B 1 45 ? 4.484 -14.047 0.735 1 89.12 45 TRP B C 1
ATOM 1496 O O . TRP B 1 45 ? 4.051 -13.367 1.668 1 89.12 45 TRP B O 1
ATOM 1506 N N . LEU B 1 46 ? 4.141 -15.281 0.544 1 88.44 46 LEU B N 1
ATOM 1507 C CA . LEU B 1 46 ? 3.195 -15.969 1.419 1 88.44 46 LEU B CA 1
ATOM 1508 C C . LEU B 1 46 ? 3.783 -17.281 1.941 1 88.44 46 LEU B C 1
ATOM 1510 O O . LEU B 1 46 ? 3.131 -18.312 1.881 1 88.44 46 LEU B O 1
ATOM 1514 N N . ARG B 1 47 ? 4.941 -17.156 2.514 1 79.12 47 ARG B N 1
ATOM 1515 C CA . ARG B 1 47 ? 5.754 -18.328 2.824 1 79.12 47 ARG B CA 1
ATOM 1516 C C . ARG B 1 47 ? 5.227 -19.047 4.059 1 79.12 47 ARG B C 1
ATOM 1518 O O . ARG B 1 47 ? 5.562 -20.203 4.293 1 79.12 47 ARG B O 1
ATOM 1525 N N . LYS B 1 48 ? 4.473 -18.422 4.824 1 77.31 48 LYS B N 1
ATOM 1526 C CA . LYS B 1 48 ? 4.016 -19.031 6.066 1 77.31 48 LYS B CA 1
ATOM 1527 C C . LYS B 1 48 ? 2.652 -19.688 5.891 1 77.31 48 LYS B C 1
ATOM 1529 O O . LYS B 1 48 ? 2.494 -20.875 6.156 1 77.31 48 LYS B O 1
ATOM 1534 N N . SER B 1 49 ? 1.694 -18.969 5.367 1 74.69 49 SER B N 1
ATOM 1535 C CA . SER B 1 49 ? 0.316 -19.453 5.336 1 74.69 49 SER B CA 1
ATOM 1536 C C . SER B 1 49 ? -0.019 -20.078 3.99 1 74.69 49 SER B C 1
ATOM 1538 O O . SER B 1 49 ? -0.931 -20.906 3.895 1 74.69 49 SER B O 1
ATOM 1540 N N . PHE B 1 50 ? 0.549 -19.625 2.967 1 81.94 50 PHE B N 1
ATOM 1541 C CA . PHE B 1 50 ? 0.253 -20 1.591 1 81.94 50 PHE B CA 1
ATOM 1542 C C . PHE B 1 50 ? -1.173 -19.625 1.215 1 81.94 50 PHE B C 1
ATOM 1544 O O . PHE B 1 50 ? -1.775 -20.234 0.332 1 81.94 50 PHE B O 1
ATOM 1551 N N . GLN B 1 51 ? -1.687 -18.719 1.984 1 86.75 51 GLN B N 1
ATOM 1552 C CA . GLN B 1 51 ? -3.072 -18.297 1.784 1 86.75 51 GLN B CA 1
ATOM 1553 C C . GLN B 1 51 ? -3.156 -16.828 1.374 1 86.75 51 GLN B C 1
ATOM 1555 O O . GLN B 1 51 ? -3.094 -15.945 2.223 1 86.75 51 GLN B O 1
ATOM 1560 N N . PRO B 1 52 ? -3.416 -16.719 0.049 1 91.88 52 PRO B N 1
ATOM 1561 C CA . PRO B 1 52 ? -3.619 -15.32 -0.351 1 91.88 52 PRO B CA 1
ATOM 1562 C C . PRO B 1 52 ? -4.961 -14.758 0.118 1 91.88 52 PRO B C 1
ATOM 1564 O O . PRO B 1 52 ? -5.984 -15.438 0.018 1 91.88 52 PRO B O 1
ATOM 1567 N N . ILE B 1 53 ? -4.898 -13.633 0.697 1 92.19 53 ILE B N 1
ATOM 1568 C CA . ILE B 1 53 ? -6.09 -12.859 1.033 1 92.19 53 ILE B CA 1
ATOM 1569 C C . ILE B 1 53 ? -6.086 -11.539 0.263 1 92.19 53 ILE B C 1
ATOM 1571 O O . ILE B 1 53 ? -5.094 -10.805 0.281 1 92.19 53 ILE B O 1
ATOM 1575 N N . LEU B 1 54 ? -7.176 -11.312 -0.452 1 94.38 54 LEU B N 1
ATOM 1576 C CA . LEU B 1 54 ? -7.32 -10.078 -1.22 1 94.38 54 LEU B CA 1
ATOM 1577 C C . LEU B 1 54 ? -8.266 -9.109 -0.516 1 94.38 54 LEU B C 1
ATOM 1579 O O . LEU B 1 54 ? -9.188 -9.531 0.182 1 94.38 54 LEU B O 1
ATOM 1583 N N . ALA B 1 55 ? -7.977 -7.785 -0.751 1 93 55 ALA B N 1
ATOM 1584 C CA . ALA B 1 55 ? -8.859 -6.766 -0.191 1 93 55 ALA B CA 1
ATOM 1585 C C . ALA B 1 55 ? -9.055 -5.613 -1.173 1 93 55 ALA B C 1
ATOM 1587 O O . ALA B 1 55 ? -8.195 -5.359 -2.021 1 93 55 ALA B O 1
ATOM 1588 N N . ILE B 1 56 ? -10.203 -5 -1.072 1 94.88 56 ILE B N 1
ATOM 1589 C CA . ILE B 1 56 ? -10.484 -3.734 -1.742 1 94.88 56 ILE B CA 1
ATOM 1590 C C . ILE B 1 56 ? -11.078 -2.742 -0.745 1 94.88 56 ILE B C 1
ATOM 1592 O O . ILE B 1 56 ? -11.984 -3.086 0.017 1 94.88 56 ILE B O 1
ATOM 1596 N N . VAL B 1 57 ? -10.5 -1.592 -0.737 1 92.56 57 VAL B N 1
ATOM 1597 C CA . VAL B 1 57 ? -11.062 -0.482 0.027 1 92.56 57 VAL B CA 1
ATOM 1598 C C . VAL B 1 57 ? -11.695 0.529 -0.924 1 92.56 57 VAL B C 1
ATOM 1600 O O . VAL B 1 57 ? -11.117 0.871 -1.957 1 92.56 57 VAL B O 1
ATOM 1603 N N . VAL B 1 58 ? -12.891 0.951 -0.555 1 91.62 58 VAL B N 1
ATOM 1604 C CA . VAL B 1 58 ? -13.625 1.916 -1.365 1 91.62 58 VAL B CA 1
ATOM 1605 C C . VAL B 1 58 ? -13.555 3.297 -0.717 1 91.62 58 VAL B C 1
ATOM 1607 O O . VAL B 1 58 ? -13.953 3.469 0.437 1 91.62 58 VAL B O 1
ATOM 1610 N N . ILE B 1 59 ? -13.055 4.242 -1.495 1 92.5 59 ILE B N 1
ATOM 1611 C CA . ILE B 1 59 ? -12.945 5.625 -1.046 1 92.5 59 ILE B CA 1
ATOM 1612 C C . ILE B 1 59 ? -13.852 6.516 -1.896 1 92.5 59 ILE B C 1
ATOM 1614 O O . ILE B 1 59 ? -13.836 6.434 -3.127 1 92.5 59 ILE B O 1
ATOM 1618 N N . GLN B 1 60 ? -14.672 7.301 -1.215 1 92.62 60 GLN B N 1
ATOM 1619 C CA . GLN B 1 60 ? -15.516 8.281 -1.899 1 92.62 60 GLN B CA 1
ATOM 1620 C C . GLN B 1 60 ? -15.367 9.664 -1.27 1 92.62 60 GLN B C 1
ATOM 1622 O O . GLN B 1 60 ? -15.984 9.945 -0.24 1 92.62 60 GLN B O 1
ATOM 1627 N N . LYS B 1 61 ? -14.602 10.492 -1.968 1 91.31 61 LYS B N 1
ATOM 1628 C CA . LYS B 1 61 ? -14.508 11.898 -1.584 1 91.31 61 LYS B CA 1
ATOM 1629 C C . LYS B 1 61 ? -15.688 12.695 -2.129 1 91.31 61 LYS B C 1
ATOM 1631 O O . LYS B 1 61 ? -16.297 12.312 -3.133 1 91.31 61 LYS B O 1
ATOM 1636 N N . PRO B 1 62 ? -15.977 13.82 -1.463 1 90.56 62 PRO B N 1
ATOM 1637 C CA . PRO B 1 62 ? -17.094 14.625 -1.962 1 90.56 62 PRO B CA 1
ATOM 1638 C C . PRO B 1 62 ? -16.875 15.094 -3.402 1 90.56 62 PRO B C 1
ATOM 1640 O O . PRO B 1 62 ? -15.82 15.633 -3.736 1 90.56 62 PRO B O 1
ATOM 1643 N N . ASN B 1 63 ? -17.797 14.812 -4.277 1 92.25 63 ASN B N 1
ATOM 1644 C CA . ASN B 1 63 ? -17.859 15.289 -5.652 1 92.25 63 ASN B CA 1
ATOM 1645 C C . ASN B 1 63 ? -16.75 14.688 -6.504 1 92.25 63 ASN B C 1
ATOM 1647 O O . ASN B 1 63 ? -16.266 15.312 -7.453 1 92.25 63 ASN B O 1
ATOM 1651 N N . GLU B 1 64 ? -16.172 13.602 -6.078 1 93.38 64 GLU B N 1
ATOM 1652 C CA . GLU B 1 64 ? -15.156 12.891 -6.852 1 93.38 64 GLU B CA 1
ATOM 1653 C C . GLU B 1 64 ? -15.602 11.469 -7.164 1 93.38 64 GLU B C 1
ATOM 1655 O O . GLU B 1 64 ? -16.5 10.938 -6.508 1 93.38 64 GLU B O 1
ATOM 1660 N N . PRO B 1 65 ? -15.055 10.969 -8.203 1 93.44 65 PRO B N 1
ATOM 1661 C CA . PRO B 1 65 ? -15.383 9.57 -8.5 1 93.44 65 PRO B CA 1
ATOM 1662 C C . PRO B 1 65 ? -14.938 8.609 -7.398 1 93.44 65 PRO B C 1
ATOM 1664 O O . PRO B 1 65 ? -14 8.906 -6.656 1 93.44 65 PRO B O 1
ATOM 1667 N N . ILE B 1 66 ? -15.633 7.5 -7.355 1 93.62 66 ILE B N 1
ATOM 1668 C CA . ILE B 1 66 ? -15.273 6.438 -6.422 1 93.62 66 ILE B CA 1
ATOM 1669 C C . ILE B 1 66 ? -13.906 5.859 -6.789 1 93.62 66 ILE B C 1
ATOM 1671 O O . ILE B 1 66 ? -13.617 5.645 -7.969 1 93.62 66 ILE B O 1
ATOM 1675 N N . GLU B 1 67 ? -13.078 5.641 -5.777 1 95.44 67 GLU B N 1
ATOM 1676 C CA . GLU B 1 67 ? -11.773 5.02 -5.965 1 95.44 67 GLU B CA 1
ATOM 1677 C C . GLU B 1 67 ? -11.695 3.672 -5.254 1 95.44 67 GLU B C 1
ATOM 1679 O O . GLU B 1 67 ? -12.242 3.508 -4.16 1 95.44 67 GLU B O 1
ATOM 1684 N N . TYR B 1 68 ? -11.047 2.764 -5.922 1 95.75 68 TYR B N 1
ATOM 1685 C CA . TYR B 1 68 ? -10.836 1.432 -5.367 1 95.75 68 TYR B CA 1
ATOM 1686 C C . TYR B 1 68 ? -9.359 1.164 -5.125 1 95.75 68 TYR B C 1
ATOM 1688 O O . TYR B 1 68 ? -8.531 1.335 -6.023 1 95.75 68 TYR B O 1
ATOM 1696 N N . PHE B 1 69 ? -9.016 0.768 -3.918 1 96.5 69 PHE B N 1
ATOM 1697 C CA . PHE B 1 69 ? -7.641 0.423 -3.592 1 96.5 69 PHE B CA 1
ATOM 1698 C C . PHE B 1 69 ? -7.516 -1.061 -3.266 1 96.5 69 PHE B C 1
ATOM 1700 O O . PHE B 1 69 ? -8.219 -1.57 -2.393 1 96.5 69 PHE B O 1
ATOM 1707 N N . ARG B 1 70 ? -6.641 -1.658 -3.924 1 97.12 70 ARG B N 1
ATOM 1708 C CA . ARG B 1 70 ? -6.41 -3.092 -3.773 1 97.12 70 ARG B CA 1
ATOM 1709 C C . ARG B 1 70 ? -5.383 -3.367 -2.68 1 97.12 70 ARG B C 1
ATOM 1711 O O . ARG B 1 70 ? -4.52 -2.531 -2.406 1 97.12 70 ARG B O 1
ATOM 1718 N N . GLY B 1 71 ? -5.512 -4.484 -2.068 1 96.31 71 GLY B N 1
ATOM 1719 C CA . GLY B 1 71 ? -4.551 -5.016 -1.117 1 96.31 71 GLY B CA 1
ATOM 1720 C C . GLY B 1 71 ? -4.438 -6.531 -1.167 1 96.31 71 GLY B C 1
ATOM 1721 O O . GLY B 1 71 ? -5.336 -7.207 -1.67 1 96.31 71 GLY B O 1
ATOM 1722 N N . VAL B 1 72 ? -3.328 -6.996 -0.727 1 94.75 72 VAL B N 1
ATOM 1723 C CA . VAL B 1 72 ? -3.076 -8.422 -0.548 1 94.75 72 VAL B CA 1
ATOM 1724 C C . VAL B 1 72 ? -2.188 -8.641 0.674 1 94.75 72 VAL B C 1
ATOM 1726 O O . VAL B 1 72 ? -1.338 -7.805 0.989 1 94.75 72 VAL B O 1
ATOM 1729 N N . ASN B 1 73 ? -2.439 -9.758 1.332 1 90.5 73 ASN B N 1
ATOM 1730 C CA . ASN B 1 73 ? -1.598 -10.047 2.488 1 90.5 73 ASN B CA 1
ATOM 1731 C C . ASN B 1 73 ? -0.182 -10.438 2.07 1 90.5 73 ASN B C 1
ATOM 1733 O O . ASN B 1 73 ? 0.029 -10.914 0.955 1 90.5 73 ASN B O 1
ATOM 1737 N N . MET B 1 74 ? 0.748 -10.156 2.965 1 89.56 74 MET B N 1
ATOM 1738 C CA . MET B 1 74 ? 2.137 -10.547 2.744 1 89.56 74 MET B CA 1
ATOM 1739 C C . MET B 1 74 ? 2.789 -11 4.047 1 89.56 74 MET B C 1
ATOM 1741 O O . MET B 1 74 ? 2.445 -10.508 5.121 1 89.56 74 MET B O 1
ATOM 1745 N N . GLU B 1 75 ? 3.66 -12.039 3.943 1 81.19 75 GLU B N 1
ATOM 1746 C CA . GLU B 1 75 ? 4.391 -12.633 5.059 1 81.19 75 GLU B CA 1
ATOM 1747 C C . GLU B 1 75 ? 5.895 -12.633 4.801 1 81.19 75 GLU B C 1
ATOM 1749 O O . GLU B 1 75 ? 6.504 -13.688 4.629 1 81.19 75 GLU B O 1
ATOM 1754 N N . VAL B 1 76 ? 6.41 -11.555 4.508 1 72.38 76 VAL B N 1
ATOM 1755 C CA . VAL B 1 76 ? 7.824 -11.547 4.16 1 72.38 76 VAL B CA 1
ATOM 1756 C C . VAL B 1 76 ? 8.672 -11.461 5.43 1 72.38 76 VAL B C 1
ATOM 1758 O O . VAL B 1 76 ? 8.242 -10.875 6.426 1 72.38 76 VAL B O 1
ATOM 1761 N N . ALA B 1 77 ? 9.625 -12.461 5.602 1 55.25 77 ALA B N 1
ATOM 1762 C CA . ALA B 1 77 ? 10.492 -12.625 6.766 1 55.25 77 ALA B CA 1
ATOM 1763 C C . ALA B 1 77 ? 11.086 -11.289 7.203 1 55.25 77 ALA B C 1
ATOM 1765 O O . ALA B 1 77 ? 11.492 -11.133 8.352 1 55.25 77 ALA B O 1
ATOM 1766 N N . MET B 1 78 ? 11.719 -10.727 6.414 1 50.94 78 MET B N 1
ATOM 1767 C CA . MET B 1 78 ? 12.688 -9.82 7.027 1 50.94 78 MET B CA 1
ATOM 1768 C C . MET B 1 78 ? 12.008 -8.867 8 1 50.94 78 MET B C 1
ATOM 1770 O O . MET B 1 78 ? 10.836 -9.055 8.344 1 50.94 78 MET B O 1
ATOM 1774 N N . SER B 1 79 ? 12.523 -7.645 8.148 1 46.62 79 SER B N 1
ATOM 1775 C CA . SER B 1 79 ? 12.117 -6.539 9.016 1 46.62 79 SER B CA 1
ATOM 1776 C C . SER B 1 79 ? 10.656 -6.16 8.766 1 46.62 79 SER B C 1
ATOM 1778 O O . SER B 1 79 ? 10.047 -5.465 9.586 1 46.62 79 SER B O 1
ATOM 1780 N N . THR B 1 80 ? 10.109 -6.809 7.805 1 54.53 80 THR B N 1
ATOM 1781 C CA . THR B 1 80 ? 8.859 -6.207 7.352 1 54.53 80 THR B CA 1
ATOM 1782 C C . THR B 1 80 ? 7.664 -6.914 7.984 1 54.53 80 THR B C 1
ATOM 1784 O O . THR B 1 80 ? 6.641 -6.281 8.266 1 54.53 80 THR B O 1
ATOM 1787 N N . GLY B 1 81 ? 7.852 -7.957 8.695 1 65.81 81 GLY B N 1
ATOM 1788 C CA . GLY B 1 81 ? 6.762 -8.641 9.367 1 65.81 81 GLY B CA 1
ATOM 1789 C C . GLY B 1 81 ? 5.594 -8.945 8.453 1 65.81 81 GLY B C 1
ATOM 1790 O O . GLY B 1 81 ? 5.762 -9.047 7.234 1 65.81 81 GLY B O 1
ATOM 1791 N N . SER B 1 82 ? 4.379 -9.289 8.969 1 81.44 82 SER B N 1
ATOM 1792 C CA . SER B 1 82 ? 3.166 -9.633 8.234 1 81.44 82 SER B CA 1
ATOM 1793 C C . SER B 1 82 ? 2.307 -8.398 7.98 1 81.44 82 SER B C 1
ATOM 1795 O O . SER B 1 82 ? 2.377 -7.426 8.727 1 81.44 82 SER B O 1
ATOM 1797 N N . LEU B 1 83 ? 1.73 -8.422 6.887 1 88.25 83 LEU B N 1
ATOM 1798 C CA . LEU B 1 83 ? 0.81 -7.359 6.496 1 88.25 83 LEU B CA 1
ATOM 1799 C C . LEU B 1 83 ? -0.529 -7.938 6.051 1 88.25 83 LEU B C 1
ATOM 1801 O O . LEU B 1 83 ? -0.58 -8.75 5.125 1 88.25 83 LEU B O 1
ATOM 1805 N N . CYS B 1 84 ? -1.554 -7.504 6.746 1 87.56 84 CYS B N 1
ATOM 1806 C CA . CYS B 1 84 ? -2.883 -7.965 6.363 1 87.56 84 CYS B CA 1
ATOM 1807 C C . CYS B 1 84 ? -3.359 -7.258 5.098 1 87.56 84 CYS B C 1
ATOM 1809 O O . CYS B 1 84 ? -2.889 -6.164 4.777 1 87.56 84 CYS B O 1
ATOM 1811 N N . ALA B 1 85 ? -4.254 -7.949 4.398 1 91.56 85 ALA B N 1
ATOM 1812 C CA . ALA B 1 85 ? -4.727 -7.449 3.111 1 91.56 85 ALA B CA 1
ATOM 1813 C C . ALA B 1 85 ? -5.438 -6.109 3.271 1 91.56 85 ALA B C 1
ATOM 1815 O O . ALA B 1 85 ? -5.234 -5.191 2.473 1 91.56 85 ALA B O 1
ATOM 1816 N N . GLU B 1 86 ? -6.289 -5.988 4.289 1 88.81 86 GLU B N 1
ATOM 1817 C CA . GLU B 1 86 ? -7.031 -4.75 4.5 1 88.81 86 GLU B CA 1
ATOM 1818 C C . GLU B 1 86 ? -6.098 -3.592 4.828 1 88.81 86 GLU B C 1
ATOM 1820 O O . GLU B 1 86 ? -6.266 -2.486 4.309 1 88.81 86 GLU B O 1
ATOM 1825 N N . ARG B 1 87 ? -5.109 -3.936 5.645 1 90.06 87 ARG B N 1
ATOM 1826 C CA . ARG B 1 87 ? -4.137 -2.906 6 1 90.06 87 ARG B CA 1
ATOM 1827 C C . ARG B 1 87 ? -3.311 -2.49 4.785 1 90.06 87 ARG B C 1
ATOM 1829 O O . ARG B 1 87 ? -2.938 -1.322 4.652 1 90.06 87 ARG B O 1
ATOM 1836 N N . ASN B 1 88 ? -3.006 -3.395 3.977 1 93.56 88 ASN B N 1
ATOM 1837 C CA . ASN B 1 88 ? -2.32 -3.096 2.725 1 93.56 88 ASN B CA 1
ATOM 1838 C C . ASN B 1 88 ? -3.133 -2.145 1.852 1 93.56 88 ASN B C 1
ATOM 1840 O O . ASN B 1 88 ? -2.604 -1.153 1.346 1 93.56 88 ASN B O 1
ATOM 1844 N N . ALA B 1 89 ? -4.402 -2.395 1.719 1 94.31 89 ALA B N 1
ATOM 1845 C CA . ALA B 1 89 ? -5.27 -1.562 0.89 1 94.31 89 ALA B CA 1
ATOM 1846 C C . ALA B 1 89 ? -5.426 -0.166 1.487 1 94.31 89 ALA B C 1
ATOM 1848 O O . ALA B 1 89 ? -5.367 0.834 0.769 1 94.31 89 ALA B O 1
ATOM 1849 N N . ILE B 1 90 ? -5.629 -0.137 2.734 1 92.38 90 ILE B N 1
ATOM 1850 C CA . ILE B 1 90 ? -5.777 1.14 3.426 1 92.38 90 ILE B CA 1
ATOM 1851 C C . ILE B 1 90 ? -4.484 1.943 3.303 1 92.38 90 ILE B C 1
ATOM 1853 O O . ILE B 1 90 ? -4.516 3.148 3.045 1 92.38 90 ILE B O 1
ATOM 1857 N N . GLY B 1 91 ? -3.367 1.224 3.492 1 94 91 GLY B N 1
ATOM 1858 C CA . GLY B 1 91 ? -2.086 1.889 3.309 1 94 91 GLY B CA 1
ATOM 1859 C C . GLY B 1 91 ? -1.902 2.457 1.915 1 94 91 GLY B C 1
ATOM 1860 O O . GLY B 1 91 ? -1.366 3.555 1.753 1 94 91 GLY B O 1
ATOM 1861 N N . SER B 1 92 ? -2.324 1.711 0.958 1 95.31 92 SER B N 1
ATOM 1862 C CA . SER B 1 92 ? -2.25 2.176 -0.424 1 95.31 92 SER B CA 1
ATOM 1863 C C . SER B 1 92 ? -3.086 3.434 -0.629 1 95.31 92 SER B C 1
ATOM 1865 O O . SER B 1 92 ? -2.666 4.359 -1.329 1 95.31 92 SER B O 1
ATOM 1867 N N . ALA B 1 93 ? -4.238 3.498 -0.084 1 94.38 93 ALA B N 1
ATOM 1868 C CA . ALA B 1 93 ? -5.098 4.676 -0.177 1 94.38 93 ALA B CA 1
ATOM 1869 C C . ALA B 1 93 ? -4.445 5.887 0.485 1 94.38 93 ALA B C 1
ATOM 1871 O O . ALA B 1 93 ? -4.418 6.977 -0.089 1 94.38 93 ALA B O 1
ATOM 1872 N N . PHE B 1 94 ? -3.896 5.641 1.675 1 93.94 94 PHE B N 1
ATOM 1873 C CA . PHE B 1 94 ? -3.281 6.715 2.443 1 93.94 94 PHE B CA 1
ATOM 1874 C C . PHE B 1 94 ? -2.084 7.297 1.702 1 93.94 94 PHE B C 1
ATOM 1876 O O . PHE B 1 94 ? -1.912 8.516 1.646 1 93.94 94 PHE B O 1
ATOM 1883 N N . VAL B 1 95 ? -1.324 6.441 1.097 1 95.38 95 VAL B N 1
ATOM 1884 C CA . VAL B 1 95 ? -0.145 6.867 0.352 1 95.38 95 VAL B CA 1
ATOM 1885 C C . VAL B 1 95 ? -0.573 7.66 -0.881 1 95.38 95 VAL B C 1
ATOM 1887 O O . VAL B 1 95 ? 0.059 8.656 -1.234 1 95.38 95 VAL B O 1
ATOM 1890 N N . SER B 1 96 ? -1.6 7.25 -1.483 1 94.25 96 SER B N 1
ATOM 1891 C CA . SER B 1 96 ? -2.064 7.91 -2.699 1 94.25 96 SER B CA 1
ATOM 1892 C C . SER B 1 96 ? -2.523 9.336 -2.414 1 94.25 96 SER B C 1
ATOM 1894 O O . SER B 1 96 ? -2.393 10.219 -3.264 1 94.25 96 SER B O 1
ATOM 1896 N N . ASP B 1 97 ? -3.133 9.5 -1.218 1 93 97 ASP B N 1
ATOM 1897 C CA . ASP B 1 97 ? -3.617 10.82 -0.808 1 93 97 ASP B CA 1
ATOM 1898 C C . ASP B 1 97 ? -3.664 10.938 0.713 1 93 97 ASP B C 1
ATOM 1900 O O . ASP B 1 97 ? -4.676 10.609 1.337 1 93 97 ASP B O 1
ATOM 1904 N N . PRO B 1 98 ? -2.635 11.492 1.255 1 91.19 98 PRO B N 1
ATOM 1905 C CA . PRO B 1 98 ? -2.557 11.57 2.715 1 91.19 98 PRO B CA 1
ATOM 1906 C C . PRO B 1 98 ? -3.645 12.453 3.318 1 91.19 98 PRO B C 1
ATOM 1908 O O . PRO B 1 98 ? -3.82 12.477 4.539 1 91.19 98 PRO B O 1
ATOM 1911 N N . SER B 1 99 ? -4.379 13.133 2.453 1 89.31 99 SER B N 1
ATOM 1912 C CA . SER B 1 99 ? -5.434 14 2.969 1 89.31 99 SER B CA 1
ATOM 1913 C C . SER B 1 99 ? -6.75 13.242 3.117 1 89.31 99 SER B C 1
ATOM 1915 O O . SER B 1 99 ? -7.758 13.82 3.529 1 89.31 99 SER B O 1
ATOM 1917 N N . ILE B 1 100 ? -6.754 12.008 2.809 1 91.06 100 ILE B N 1
ATOM 1918 C CA . ILE B 1 100 ? -7.984 11.227 2.9 1 91.06 100 ILE B CA 1
ATOM 1919 C C . ILE B 1 100 ? -8.484 11.219 4.344 1 91.06 100 ILE B C 1
ATOM 1921 O O . ILE B 1 100 ? -7.703 11.023 5.277 1 91.06 100 ILE B O 1
ATOM 1925 N N . ARG B 1 101 ? -9.742 11.406 4.434 1 89.88 101 ARG B N 1
ATOM 1926 C CA . ARG B 1 101 ? -10.375 11.438 5.746 1 89.88 101 ARG B CA 1
ATOM 1927 C C . ARG B 1 101 ? -11.094 10.125 6.043 1 89.88 101 ARG B C 1
ATOM 1929 O O . ARG B 1 101 ? -11.516 9.422 5.121 1 89.88 101 ARG B O 1
ATOM 1936 N N . ARG B 1 102 ? -11.266 9.891 7.301 1 86.06 102 ARG B N 1
ATOM 1937 C CA . ARG B 1 102 ? -11.93 8.672 7.754 1 86.06 102 ARG B CA 1
ATOM 1938 C C . ARG B 1 102 ? -13.32 8.547 7.148 1 86.06 102 ARG B C 1
ATOM 1940 O O . ARG B 1 102 ? -13.758 7.449 6.793 1 86.06 102 ARG B O 1
ATOM 1947 N N . GLU B 1 103 ? -13.984 9.656 6.988 1 88.06 103 GLU B N 1
ATOM 1948 C CA . GLU B 1 103 ? -15.367 9.648 6.531 1 88.06 103 GLU B CA 1
ATOM 1949 C C . GLU B 1 103 ? -15.461 9.25 5.059 1 88.06 103 GLU B C 1
ATOM 1951 O O . GLU B 1 103 ? -16.547 8.93 4.566 1 88.06 103 GLU B O 1
ATOM 1956 N N . TYR B 1 104 ? -14.344 9.312 4.406 1 91.56 104 TYR B N 1
ATOM 1957 C CA . TYR B 1 104 ? -14.359 8.984 2.984 1 91.56 104 TYR B CA 1
ATOM 1958 C C . TYR B 1 104 ? -14.312 7.477 2.771 1 91.56 104 TYR B C 1
ATOM 1960 O O . TYR B 1 104 ? -14.555 6.992 1.663 1 91.56 104 TYR B O 1
ATOM 1968 N N . PHE B 1 105 ? -13.953 6.715 3.812 1 86.88 105 PHE B N 1
ATOM 1969 C CA . PHE B 1 105 ? -13.953 5.258 3.732 1 86.88 105 PHE B CA 1
ATOM 1970 C C . PHE B 1 105 ? -15.375 4.715 3.697 1 86.88 105 PHE B C 1
ATOM 1972 O O . PHE B 1 105 ? -16.125 4.867 4.664 1 86.88 105 PHE B O 1
ATOM 1979 N N . LYS B 1 106 ? -15.703 4.02 2.631 1 87.62 106 LYS B N 1
ATOM 1980 C CA . LYS B 1 106 ? -17.094 3.588 2.465 1 87.62 106 LYS B CA 1
ATOM 1981 C C . LYS B 1 106 ? -17.234 2.098 2.752 1 87.62 106 LYS B C 1
ATOM 1983 O O . LYS B 1 106 ? -18.219 1.676 3.377 1 87.62 106 LYS B O 1
ATOM 1988 N N . MET B 1 107 ? -16.266 1.355 2.182 1 85.94 107 MET B N 1
ATOM 1989 C CA . MET B 1 107 ? -16.422 -0.093 2.281 1 85.94 107 MET B CA 1
ATOM 1990 C C . MET B 1 107 ? -15.078 -0.796 2.117 1 85.94 107 MET B C 1
ATOM 1992 O O . MET B 1 107 ? -14.18 -0.287 1.439 1 85.94 107 MET B O 1
ATOM 1996 N N . VAL B 1 108 ? -14.969 -1.915 2.809 1 86.56 108 VAL B N 1
ATOM 1997 C CA . VAL B 1 108 ? -13.859 -2.844 2.623 1 86.56 108 VAL B CA 1
ATOM 1998 C C . VAL B 1 108 ? -14.391 -4.23 2.285 1 86.56 108 VAL B C 1
ATOM 2000 O O . VAL B 1 108 ? -15.328 -4.719 2.93 1 86.56 108 VAL B O 1
ATOM 2003 N N . ALA B 1 109 ? -13.938 -4.77 1.201 1 88.88 109 ALA B N 1
ATOM 2004 C CA . ALA B 1 109 ? -14.227 -6.16 0.858 1 88.88 109 ALA B CA 1
ATOM 2005 C C . ALA B 1 109 ? -12.977 -7.027 0.974 1 88.88 109 ALA B C 1
ATOM 2007 O O . ALA B 1 109 ? -11.883 -6.602 0.603 1 88.88 109 ALA B O 1
ATOM 2008 N N . VAL B 1 110 ? -13.164 -8.203 1.534 1 89.56 110 VAL B N 1
ATOM 2009 C CA . VAL B 1 110 ? -12.055 -9.141 1.695 1 89.56 110 VAL B CA 1
ATOM 2010 C C . VAL B 1 110 ? -12.43 -10.492 1.093 1 89.56 110 VAL B C 1
ATOM 2012 O O . VAL B 1 110 ? -13.562 -10.953 1.243 1 89.56 110 VAL B O 1
ATOM 2015 N N . LEU B 1 111 ? -11.508 -11.078 0.367 1 88.06 111 LEU B N 1
ATOM 2016 C CA . LEU B 1 111 ? -11.68 -12.391 -0.242 1 88.06 111 LEU B CA 1
ATOM 2017 C C . LEU B 1 111 ? -10.531 -13.32 0.121 1 88.06 111 LEU B C 1
ATOM 2019 O O . LEU B 1 111 ? -9.375 -13.023 -0.191 1 88.06 111 LEU B O 1
ATOM 2023 N N . GLN B 1 112 ? -10.852 -14.344 0.789 1 88 112 GLN B N 1
ATOM 2024 C CA . GLN B 1 112 ? -9.867 -15.391 1.028 1 88 112 GLN B CA 1
ATOM 2025 C C . GLN B 1 112 ? -9.781 -16.344 -0.16 1 88 112 GLN B C 1
ATOM 2027 O O . GLN B 1 112 ? -10.773 -16.984 -0.531 1 88 112 GLN B O 1
ATOM 2032 N N . MET B 1 113 ? -8.57 -16.438 -0.692 1 88.81 113 MET B N 1
ATOM 2033 C CA . MET B 1 113 ? -8.352 -17.312 -1.835 1 88.81 113 MET B CA 1
ATOM 2034 C C . MET B 1 113 ? -8.039 -18.734 -1.375 1 88.81 113 MET B C 1
ATOM 2036 O O . MET B 1 113 ? -7.648 -18.953 -0.226 1 88.81 113 MET B O 1
ATOM 2040 N N . PRO B 1 114 ? -8.32 -19.672 -2.326 1 81.88 114 PRO B N 1
ATOM 2041 C CA . PRO B 1 114 ? -7.848 -21.016 -1.973 1 81.88 114 PRO B CA 1
ATOM 2042 C C . PRO B 1 114 ? -6.344 -21.062 -1.718 1 81.88 114 PRO B C 1
ATOM 2044 O O . PRO B 1 114 ? -5.594 -20.25 -2.271 1 81.88 114 PRO B O 1
ATOM 2047 N N . ASN B 1 115 ? -6.016 -22 -0.92 1 78.94 115 ASN B N 1
ATOM 2048 C CA . ASN B 1 115 ? -4.59 -22.172 -0.644 1 78.94 115 ASN B CA 1
ATOM 2049 C C . ASN B 1 115 ? -3.807 -22.469 -1.916 1 78.94 115 ASN B C 1
ATOM 2051 O O . ASN B 1 115 ? -4.285 -23.203 -2.785 1 78.94 115 ASN B O 1
ATOM 2055 N N . LEU B 1 116 ? -2.678 -21.812 -2.059 1 74.12 116 LEU B N 1
ATOM 2056 C CA . LEU B 1 116 ? -1.764 -22.109 -3.154 1 74.12 116 LEU B CA 1
ATOM 2057 C C . LEU B 1 116 ? -1.266 -23.547 -3.059 1 74.12 116 LEU B C 1
ATOM 2059 O O . LEU B 1 116 ? -1.146 -24.109 -1.96 1 74.12 116 LEU B O 1
ATOM 2063 N N . PRO B 1 117 ? -1.368 -24.219 -4.348 1 60.12 117 PRO B N 1
ATOM 2064 C CA . PRO B 1 117 ? -0.886 -25.609 -4.293 1 60.12 117 PRO B CA 1
ATOM 2065 C C . PRO B 1 117 ? 0.52 -25.719 -3.707 1 60.12 117 PRO B C 1
ATOM 2067 O O . PRO B 1 117 ? 1.356 -24.844 -3.93 1 60.12 117 PRO B O 1
ATOM 2070 N N . SER B 1 118 ? 0.619 -25.984 -2.555 1 52.78 118 SER B N 1
ATOM 2071 C CA . SER B 1 118 ? 1.975 -26.281 -2.1 1 52.78 118 SER B CA 1
ATOM 2072 C C . SER B 1 118 ? 2.703 -27.188 -3.078 1 52.78 118 SER B C 1
ATOM 2074 O O . SER B 1 118 ? 2.127 -28.156 -3.582 1 52.78 118 SER B O 1
ATOM 2076 N N . THR B 1 119 ? 3.535 -26.734 -4.074 1 46.69 119 THR B N 1
ATOM 2077 C CA . THR B 1 119 ? 4.293 -27.75 -4.793 1 46.69 119 THR B CA 1
ATOM 2078 C C . THR B 1 119 ? 4.414 -29.016 -3.957 1 46.69 119 THR B C 1
ATOM 2080 O O . THR B 1 119 ? 4.641 -30.109 -4.496 1 46.69 119 THR B O 1
ATOM 2083 N N . THR B 1 120 ? 4.629 -29.078 -2.711 1 41.16 120 THR B N 1
ATOM 2084 C CA . THR B 1 120 ? 4.668 -30.359 -2.02 1 41.16 120 THR B CA 1
ATOM 2085 C C . THR B 1 120 ? 3.266 -30.969 -1.912 1 41.16 120 THR B C 1
ATOM 2087 O O . THR B 1 120 ? 3.1 -32.188 -1.971 1 41.16 120 THR B O 1
ATOM 2090 N N . ARG B 1 121 ? 2.137 -30.219 -1.657 1 41.31 121 ARG B N 1
ATOM 2091 C CA . ARG B 1 121 ? 0.883 -30.938 -1.482 1 41.31 121 ARG B CA 1
ATOM 2092 C C . ARG B 1 121 ? 0.092 -30.984 -2.785 1 41.31 121 ARG B C 1
ATOM 2094 O O . ARG B 1 121 ? -0.723 -30.109 -3.057 1 41.31 121 ARG B O 1
ATOM 2101 N N . MET B 1 122 ? 0.461 -31.062 -4.016 1 34.69 122 MET B N 1
ATOM 2102 C CA . MET B 1 122 ? -0.231 -31.281 -5.285 1 34.69 122 MET B CA 1
ATOM 2103 C C . MET B 1 122 ? -1.334 -32.312 -5.137 1 34.69 122 MET B C 1
ATOM 2105 O O . MET B 1 122 ? -2.074 -32.594 -6.086 1 34.69 122 MET B O 1
ATOM 2109 N N . SER B 1 123 ? -1.267 -33.344 -4.363 1 33.88 123 SER B N 1
ATOM 2110 C CA . SER B 1 123 ? -2.156 -34.469 -4.672 1 33.88 123 SER B CA 1
ATOM 2111 C C . SER B 1 123 ? -3.617 -34.031 -4.664 1 33.88 123 SER B C 1
ATOM 2113 O O . SER B 1 123 ? -4.383 -34.375 -5.562 1 33.88 123 SER B O 1
ATOM 2115 N N . LYS B 1 124 ? -4.422 -34.062 -3.525 1 31.88 124 LYS B N 1
ATOM 2116 C CA . LYS B 1 124 ? -5.848 -34.375 -3.449 1 31.88 124 LYS B CA 1
ATOM 2117 C C . LYS B 1 124 ? -6.699 -33.156 -3.787 1 31.88 124 LYS B C 1
ATOM 2119 O O . LYS B 1 124 ? -7.93 -33.219 -3.738 1 31.88 124 LYS B O 1
ATOM 2124 N N . LEU B 1 125 ? -6.336 -31.797 -3.625 1 36.09 125 LEU B N 1
ATOM 2125 C CA . LEU B 1 125 ? -7.375 -30.781 -3.463 1 36.09 125 LEU B CA 1
ATOM 2126 C C . LEU B 1 125 ? -7.887 -30.312 -4.82 1 36.09 125 LEU B C 1
ATOM 2128 O O . LEU B 1 125 ? -7.258 -29.453 -5.457 1 36.09 125 LEU B O 1
ATOM 2132 N N . ASP B 1 126 ? -8.195 -31.078 -5.832 1 30.98 126 ASP B N 1
ATOM 2133 C CA . ASP B 1 126 ? -8.914 -30.797 -7.066 1 30.98 126 ASP B CA 1
ATOM 2134 C C . ASP B 1 126 ? -9.992 -29.734 -6.84 1 30.98 126 ASP B C 1
ATOM 2136 O O . ASP B 1 126 ? -10.156 -28.828 -7.648 1 30.98 126 ASP B O 1
ATOM 2140 N N . ARG B 1 127 ? -11.266 -30.094 -6.332 1 29.61 127 ARG B N 1
ATOM 2141 C CA . ARG B 1 127 ? -12.641 -29.766 -6.695 1 29.61 127 ARG B CA 1
ATOM 2142 C C . ARG B 1 127 ? -13.031 -28.406 -6.145 1 29.61 127 ARG B C 1
ATOM 2144 O O . ARG B 1 127 ? -13.672 -27.609 -6.836 1 29.61 127 ARG B O 1
ATOM 2151 N N . GLU B 1 128 ? -13.305 -28.141 -4.703 1 30.59 128 GLU B N 1
ATOM 2152 C CA . GLU B 1 128 ? -14.328 -27.234 -4.191 1 30.59 128 GLU B CA 1
ATOM 2153 C C . GLU B 1 128 ? -13.766 -25.844 -3.957 1 30.59 128 GLU B C 1
ATOM 2155 O O . GLU B 1 128 ? -13.344 -25.516 -2.844 1 30.59 128 GLU B O 1
ATOM 2160 N N . LEU B 1 129 ? -13.016 -25.25 -4.773 1 35.69 129 LEU B N 1
ATOM 2161 C CA . LEU B 1 129 ? -12.367 -23.969 -4.523 1 35.69 129 LEU B CA 1
ATOM 2162 C C . LEU B 1 129 ? -13.398 -22.844 -4.434 1 35.69 129 LEU B C 1
ATOM 2164 O O . LEU B 1 129 ? -13.648 -22.156 -5.418 1 35.69 129 LEU B O 1
ATOM 2168 N N . SER B 1 130 ? -14.438 -23.031 -3.705 1 29.53 130 SER B N 1
ATOM 2169 C CA . SER B 1 130 ? -15.406 -21.938 -3.598 1 29.53 130 SER B CA 1
ATOM 2170 C C . SER B 1 130 ? -14.836 -20.781 -2.791 1 29.53 130 SER B C 1
ATOM 2172 O O . SER B 1 130 ? -14.375 -20.969 -1.663 1 29.53 130 SER B O 1
ATOM 2174 N N . PRO B 1 131 ? -14.352 -19.766 -3.357 1 34.03 131 PRO B N 1
ATOM 2175 C CA . PRO B 1 131 ? -13.914 -18.578 -2.613 1 34.03 131 PRO B CA 1
ATOM 2176 C C . PRO B 1 131 ? -14.875 -18.203 -1.487 1 34.03 131 PRO B C 1
ATOM 2178 O O . PRO B 1 131 ? -16.094 -18.281 -1.657 1 34.03 131 PRO B O 1
ATOM 2181 N N . GLN B 1 132 ? -14.602 -18.5 -0.274 1 30.27 132 GLN B N 1
ATOM 2182 C CA . GLN B 1 132 ? -15.492 -18.031 0.781 1 30.27 132 GLN B CA 1
ATOM 2183 C C . GLN B 1 132 ? -15.383 -16.516 0.957 1 30.27 132 GLN B C 1
ATOM 2185 O O . GLN B 1 132 ? -14.281 -15.969 1.046 1 30.27 132 GLN B O 1
ATOM 2190 N N . PRO B 1 133 ? -16.266 -15.727 0.608 1 29.7 133 PRO B N 1
ATOM 2191 C CA . PRO B 1 133 ? -16.312 -14.273 0.792 1 29.7 133 PRO B CA 1
ATOM 2192 C C . PRO B 1 133 ? -16 -13.852 2.225 1 29.7 133 PRO B C 1
ATOM 2194 O O . PRO B 1 133 ? -16.578 -14.398 3.174 1 29.7 133 PRO B O 1
ATOM 2197 N N . SER B 1 134 ? -14.844 -13.594 2.561 1 33.12 134 SER B N 1
ATOM 2198 C CA . SER B 1 134 ? -14.695 -13.039 3.898 1 33.12 134 SER B CA 1
ATOM 2199 C C . SER B 1 134 ? -15.367 -11.672 4.004 1 33.12 134 SER B C 1
ATOM 2201 O O . SER B 1 134 ? -15.617 -11.016 2.988 1 33.12 134 SER B O 1
ATOM 2203 N N . GLY B 1 135 ? -15.672 -11.117 5.262 1 27.53 135 GLY B N 1
ATOM 2204 C CA . GLY B 1 135 ? -16.578 -10.031 5.637 1 27.53 135 GLY B CA 1
ATOM 2205 C C . GLY B 1 135 ? -16.125 -8.68 5.137 1 27.53 135 GLY B C 1
ATOM 2206 O O . GLY B 1 135 ? -14.961 -8.508 4.758 1 27.53 135 GLY B O 1
ATOM 2207 N N . VAL B 1 136 ? -16.953 -7.996 4.391 1 30.48 136 VAL B N 1
ATOM 2208 C CA . VAL B 1 136 ? -16.875 -6.59 4.016 1 30.48 136 VAL B CA 1
ATOM 2209 C C . VAL B 1 136 ? -17.094 -5.715 5.246 1 30.48 136 VAL B C 1
ATOM 2211 O O . VAL B 1 136 ? -18.016 -5.938 6.02 1 30.48 136 VAL B O 1
ATOM 2214 N N . CYS B 1 137 ? -16.016 -5.078 5.746 1 27.23 137 CYS B N 1
ATOM 2215 C CA . CYS B 1 137 ? -16.266 -4.094 6.797 1 27.23 137 CYS B CA 1
ATOM 2216 C C . CYS B 1 137 ? -16.641 -2.742 6.203 1 27.23 137 CYS B C 1
ATOM 2218 O O . CYS B 1 137 ? -15.938 -2.236 5.32 1 27.23 137 CYS B O 1
ATOM 2220 N N . VAL B 1 138 ? -17.938 -2.291 6.312 1 27.7 138 VAL B N 1
ATOM 2221 C CA . VAL B 1 138 ? -18.406 -0.979 5.895 1 27.7 138 VAL B CA 1
ATOM 2222 C C . VAL B 1 138 ? -18.281 0.013 7.047 1 27.7 138 VAL B C 1
ATOM 2224 O O . VAL B 1 138 ? -18.406 -0.36 8.219 1 27.7 138 VAL B O 1
#

Organism: Reticulomyxa filosa (NCBI:txid46433)

Foldseek 3Di:
DAFAFPPDPDVCPPVNVVVVVVVVVVVVVVVVQCPDPPDCCCPAFVVDQLKKKKKWWWFADPPDDIDIFIFIWGDGPDVPHIDHRQNRRVVVVCVVPVVGDPVRTDKMWMWIFPGDCPVVNPPDPPDDRDTDTGTMGD/DAFDFPPDPDPCPPVNVVVVVVVVVVVVVVVVQCPDPPDCCCPAFVVDQLKKKKKWWWFADPPDDIDIFIFIWGAGPDPPGIDHRQNRRVVVVCVVPVVGDPVRTDKMWMWIFPGDCPVVNPPDPPDDRPTDGGIMGD